Protein AF-A0AAI8STE1-F1 (afdb_monomer)

Organism: NCBI:txid439334

InterPro domains:
  IPR038765 Papain-like cysteine peptidase superfamily [SSF54001] (204-290)

Foldseek 3Di:
DDDDDDDDDDDDPDPPDDDPPPDPPPVNVVVVVVVVVVVVVVVVVVVVVVVVVVVVVVVQLVVLLCLQQFDPDDDALFDFPWDWALAFDDLPDDPPPDPTDGDGPDDDDDDDDDDDDDDDDDDDDDDDDDDDDDDPDPPQPLLPPDDDPPDDLLSRLSSVSSNPADRADDADAAADDPLLLQLLVQLSVLRNFFQACQFAALVGTDPSYDHQQRSLQVSNCVSPVNLFGADSALSRNSRAAHWHDLNRDYRNKKKFHDGDSNRHGRHIFGDSHSFKTFDSHDHGDTTTITTRGDDGIIIGRGDRPPPPPDPDD

pLDDT: mean 73.49, std 24.37, range [26.56, 98.69]

Mean predicted aligned error: 15.72 Å

Radius of gyration: 31.79 Å; Cα contacts (8 Å, |Δi|>4): 490; chains: 1; bounding box: 72×65×100 Å

Structure (mmCIF, N/CA/C/O backbone):
data_AF-A0AAI8STE1-F1
#
_entry.id   AF-A0AAI8STE1-F1
#
loop_
_atom_site.group_PDB
_atom_site.id
_atom_site.type_symbol
_atom_site.label_atom_id
_atom_site.label_alt_id
_atom_site.label_comp_id
_atom_site.label_asym_id
_atom_site.label_entity_id
_atom_site.label_seq_id
_atom_site.pdbx_PDB_ins_code
_atom_site.Cartn_x
_atom_site.Cartn_y
_atom_site.Cartn_z
_atom_site.occupancy
_atom_site.B_iso_or_equiv
_atom_site.auth_seq_id
_atom_site.auth_comp_id
_atom_site.auth_asym_id
_atom_site.auth_atom_id
_atom_site.pdbx_PDB_model_num
ATOM 1 N N . MET A 1 1 ? 17.000 48.109 -76.426 1.00 37.59 1 MET A N 1
ATOM 2 C CA . MET A 1 1 ? 18.417 48.413 -76.726 1.00 37.59 1 MET A CA 1
ATOM 3 C C . MET A 1 1 ? 19.234 47.297 -76.089 1.00 37.59 1 MET A C 1
ATOM 5 O O . MET A 1 1 ? 19.117 47.122 -74.889 1.00 37.59 1 MET A O 1
ATOM 9 N N . LEU A 1 2 ? 19.691 46.303 -76.863 1.00 36.34 2 LEU A N 1
ATOM 10 C CA . LEU A 1 2 ? 21.032 46.263 -77.490 1.00 36.34 2 LEU A CA 1
ATOM 11 C C . LEU A 1 2 ? 22.133 46.449 -76.421 1.00 36.34 2 LEU A C 1
ATOM 13 O O . LEU A 1 2 ? 22.161 47.491 -75.788 1.00 36.34 2 LEU A O 1
ATOM 17 N N . GLY A 1 3 ? 23.045 45.513 -76.162 1.00 33.91 3 GLY A N 1
ATOM 18 C CA . GLY A 1 3 ? 23.386 44.319 -76.919 1.00 33.91 3 GLY A CA 1
ATOM 19 C C . GLY A 1 3 ? 24.366 43.404 -76.180 1.00 33.91 3 GLY A C 1
ATOM 20 O O . GLY A 1 3 ? 24.809 43.675 -75.067 1.00 33.91 3 GLY A O 1
ATOM 21 N N . ALA A 1 4 ? 24.647 42.288 -76.844 1.00 40.84 4 ALA A N 1
ATOM 22 C CA . ALA A 1 4 ? 25.615 41.277 -76.466 1.00 40.84 4 ALA A CA 1
ATOM 23 C C . ALA A 1 4 ? 27.057 41.763 -76.667 1.00 40.84 4 ALA A C 1
ATOM 25 O O . ALA A 1 4 ? 27.344 42.413 -77.669 1.00 40.84 4 ALA A O 1
ATOM 26 N N . VAL A 1 5 ? 27.970 41.327 -75.795 1.00 43.12 5 VAL A N 1
ATOM 27 C CA . VAL A 1 5 ? 29.374 41.084 -76.156 1.00 43.12 5 VAL A CA 1
ATOM 28 C C . VAL A 1 5 ? 29.829 39.809 -75.450 1.00 43.12 5 VAL A C 1
ATOM 30 O O . VAL A 1 5 ? 29.863 39.730 -74.224 1.00 43.12 5 VAL A O 1
ATOM 33 N N . ALA A 1 6 ? 30.145 38.797 -76.253 1.00 40.59 6 ALA A N 1
ATOM 34 C CA . ALA A 1 6 ? 30.831 37.583 -75.846 1.00 40.59 6 ALA A CA 1
ATOM 35 C C . ALA A 1 6 ? 32.347 37.827 -75.846 1.00 40.59 6 ALA A C 1
ATOM 37 O O . ALA A 1 6 ? 32.863 38.427 -76.787 1.00 40.59 6 ALA A O 1
ATOM 38 N N . VAL A 1 7 ? 33.067 37.299 -74.853 1.00 41.59 7 VAL A N 1
ATOM 39 C CA . VAL A 1 7 ? 34.514 37.056 -74.955 1.00 41.59 7 VAL A CA 1
ATOM 40 C C . VAL A 1 7 ? 34.815 35.659 -74.421 1.00 41.59 7 VAL A C 1
ATOM 42 O O . VAL A 1 7 ? 34.508 35.315 -73.282 1.00 41.59 7 VAL A O 1
ATOM 45 N N . GLN A 1 8 ? 35.383 34.849 -75.311 1.00 45.31 8 GLN A N 1
ATOM 46 C CA . GLN A 1 8 ? 35.844 33.484 -75.103 1.00 45.31 8 GLN A CA 1
ATOM 47 C C . GLN A 1 8 ? 37.093 33.456 -74.214 1.00 45.31 8 GLN A C 1
ATOM 49 O O . GLN A 1 8 ? 38.028 34.228 -74.409 1.00 45.31 8 GLN A O 1
ATOM 54 N N . GLY A 1 9 ? 37.144 32.495 -73.293 1.00 37.31 9 GLY A N 1
ATOM 55 C CA . GLY A 1 9 ? 38.327 32.188 -72.493 1.00 37.31 9 GLY A CA 1
ATOM 56 C C . GLY A 1 9 ? 38.379 30.701 -72.171 1.00 37.31 9 GLY A C 1
ATOM 57 O O . GLY A 1 9 ? 38.081 30.288 -71.055 1.00 37.31 9 GLY A O 1
ATOM 58 N N . ALA A 1 10 ? 38.723 29.881 -73.164 1.00 42.28 10 ALA A N 1
ATOM 59 C CA . ALA A 1 10 ? 38.953 28.455 -72.982 1.00 42.28 10 ALA A CA 1
ATOM 60 C C . ALA A 1 10 ? 40.237 28.226 -72.164 1.00 42.28 10 ALA A C 1
ATOM 62 O O . ALA A 1 10 ? 41.343 28.295 -72.698 1.00 42.28 10 ALA A O 1
ATOM 63 N N . ARG A 1 11 ? 40.107 27.908 -70.870 1.00 41.03 11 ARG A N 1
ATOM 64 C CA . ARG A 1 11 ? 41.175 27.228 -70.124 1.00 41.03 11 ARG A CA 1
ATOM 65 C C . ARG A 1 11 ? 40.940 25.725 -70.194 1.00 41.03 11 ARG A C 1
ATOM 67 O O . ARG A 1 11 ? 40.034 25.193 -69.561 1.00 41.03 11 ARG A O 1
ATOM 74 N N . LYS A 1 12 ? 41.784 25.056 -70.983 1.00 38.88 12 LYS A N 1
ATOM 75 C CA . LYS A 1 12 ? 41.986 23.606 -70.952 1.00 38.88 12 LYS A CA 1
ATOM 76 C C . LYS A 1 12 ? 42.430 23.214 -69.540 1.00 38.88 12 LYS A C 1
ATOM 78 O O . LYS A 1 12 ? 43.575 23.459 -69.172 1.00 38.88 12 LYS A O 1
ATOM 83 N N . VAL A 1 13 ? 41.540 22.608 -68.760 1.00 40.94 13 VAL A N 1
ATOM 84 C CA . VAL A 1 13 ? 41.956 21.802 -67.610 1.00 40.94 13 VAL A CA 1
ATOM 85 C C . VAL A 1 13 ? 42.391 20.467 -68.192 1.00 40.94 13 VAL A C 1
ATOM 87 O O . VAL A 1 13 ? 41.579 19.710 -68.720 1.00 40.94 13 VAL A O 1
ATOM 90 N N . ALA A 1 14 ? 43.701 20.236 -68.196 1.00 37.03 14 ALA A N 1
ATOM 91 C CA . ALA A 1 14 ? 44.270 18.954 -68.558 1.00 37.03 14 ALA A CA 1
ATOM 92 C C . ALA A 1 14 ? 43.734 17.898 -67.583 1.00 37.03 14 ALA A C 1
ATOM 94 O O . ALA A 1 14 ? 44.043 17.915 -66.394 1.00 37.03 14 ALA A O 1
ATOM 95 N N . ALA A 1 15 ? 42.908 16.994 -68.102 1.00 43.72 15 ALA A N 1
ATOM 96 C CA . ALA A 1 15 ? 42.584 15.744 -67.446 1.00 43.72 15 ALA A CA 1
ATOM 97 C C . ALA A 1 15 ? 43.842 14.866 -67.469 1.00 43.72 15 ALA A C 1
ATOM 99 O O . ALA A 1 15 ? 44.101 14.160 -68.440 1.00 43.72 15 ALA A O 1
ATOM 100 N N . SER A 1 16 ? 44.642 14.914 -66.405 1.00 42.28 16 SER A N 1
ATOM 101 C CA . SER A 1 16 ? 45.605 13.856 -66.107 1.00 42.28 16 SER A CA 1
ATOM 102 C C . SER A 1 16 ? 44.854 12.706 -65.436 1.00 42.28 16 SER A C 1
ATOM 104 O O . SER A 1 16 ? 44.884 12.537 -64.218 1.00 42.28 16 SER A O 1
ATOM 106 N N . GLY A 1 17 ? 44.110 11.956 -66.248 1.00 43.34 17 GLY A N 1
ATOM 107 C CA . GLY A 1 17 ? 43.655 10.623 -65.893 1.00 43.34 17 GLY A CA 1
ATOM 108 C C . GLY A 1 17 ? 44.819 9.653 -66.048 1.00 43.34 17 GLY A C 1
ATOM 109 O O . GLY A 1 17 ? 45.206 9.334 -67.168 1.00 43.34 17 GLY A O 1
ATOM 110 N N . SER A 1 18 ? 45.338 9.169 -64.925 1.00 41.50 18 SER A N 1
ATOM 111 C CA . SER A 1 18 ? 46.135 7.945 -64.871 1.00 41.50 18 SER A CA 1
ATOM 112 C C . SER A 1 18 ? 45.447 7.017 -63.887 1.00 41.50 18 SER A C 1
ATOM 114 O O . SER A 1 18 ? 45.439 7.243 -62.679 1.00 41.50 18 SER A O 1
ATOM 116 N N . ALA A 1 19 ? 44.787 6.019 -64.458 1.00 44.56 19 ALA A N 1
ATOM 117 C CA . ALA A 1 19 ? 44.029 4.994 -63.778 1.00 44.56 19 ALA A CA 1
ATOM 118 C C . ALA A 1 19 ? 44.889 4.212 -62.775 1.00 44.56 19 ALA A C 1
ATOM 120 O O . ALA A 1 19 ? 45.926 3.658 -63.126 1.00 44.56 19 ALA A O 1
ATOM 121 N N . ALA A 1 20 ? 44.377 4.081 -61.555 1.00 45.91 20 ALA A N 1
ATOM 122 C CA . ALA A 1 20 ? 44.694 2.980 -60.656 1.00 45.91 20 ALA A CA 1
ATOM 123 C C . ALA A 1 20 ? 43.380 2.302 -60.240 1.00 45.91 20 ALA A C 1
ATOM 125 O O . ALA A 1 20 ? 43.027 2.243 -59.069 1.00 45.91 20 ALA A O 1
ATOM 126 N N . VAL A 1 21 ? 42.616 1.826 -61.227 1.00 50.03 21 VAL A N 1
ATOM 127 C CA . VAL A 1 21 ? 41.520 0.868 -61.007 1.00 50.03 21 VAL A CA 1
ATOM 128 C C . VAL A 1 21 ? 41.926 -0.432 -61.697 1.00 50.03 21 VAL A C 1
ATOM 130 O O . VAL A 1 21 ? 41.374 -0.839 -62.714 1.00 50.03 21 VAL A O 1
ATOM 133 N N . GLY A 1 22 ? 43.011 -1.021 -61.199 1.00 46.62 22 GLY A N 1
ATOM 134 C CA . GLY A 1 22 ? 43.518 -2.310 -61.647 1.00 46.62 22 GLY A CA 1
ATOM 135 C C . GLY A 1 22 ? 42.909 -3.434 -60.816 1.00 46.62 22 GLY A C 1
ATOM 136 O O . GLY A 1 22 ? 43.239 -3.577 -59.646 1.00 46.62 22 GLY A O 1
ATOM 137 N N . ALA A 1 23 ? 42.051 -4.230 -61.454 1.00 56.72 23 ALA A N 1
ATOM 138 C CA . ALA A 1 23 ? 41.756 -5.625 -61.117 1.00 56.72 23 ALA A CA 1
ATOM 139 C C . ALA A 1 23 ? 41.207 -5.943 -59.707 1.00 56.72 23 ALA A C 1
ATOM 141 O O . ALA A 1 23 ? 41.740 -6.794 -59.002 1.00 56.72 23 ALA A O 1
ATOM 142 N N . MET A 1 24 ? 40.051 -5.387 -59.336 1.00 56.88 24 MET A N 1
ATOM 143 C CA . MET A 1 24 ? 39.124 -6.140 -58.480 1.00 56.88 24 MET A CA 1
ATOM 144 C C . MET A 1 24 ? 38.128 -6.847 -59.394 1.00 56.88 24 MET A C 1
ATOM 146 O O . MET A 1 24 ? 37.233 -6.216 -59.951 1.00 56.88 24 MET A O 1
ATOM 150 N N . GLY A 1 25 ? 38.307 -8.154 -59.608 1.00 67.00 25 GLY A N 1
ATOM 151 C CA . GLY A 1 25 ? 37.305 -8.950 -60.314 1.00 67.00 25 GLY A CA 1
ATOM 152 C C . GLY A 1 25 ? 35.948 -8.812 -59.620 1.00 67.00 25 GLY A C 1
ATOM 153 O O . GLY A 1 25 ? 35.894 -8.699 -58.398 1.00 67.00 25 GLY A O 1
ATOM 154 N N . TRP A 1 26 ? 34.853 -8.855 -60.381 1.00 74.94 26 TRP A N 1
ATOM 155 C CA . TRP A 1 26 ? 33.472 -8.877 -59.872 1.00 74.94 26 TRP A CA 1
ATOM 156 C C . TRP A 1 26 ? 33.249 -9.684 -58.566 1.00 74.94 26 TRP A C 1
ATOM 158 O O . TRP A 1 26 ? 32.565 -9.168 -57.680 1.00 74.94 26 TRP A O 1
ATOM 168 N N . PRO A 1 27 ? 33.860 -10.876 -58.354 1.00 80.06 27 PRO A N 1
ATOM 169 C CA . PRO A 1 27 ? 33.764 -11.586 -57.070 1.00 80.06 27 PRO A CA 1
ATOM 170 C C . PRO A 1 27 ? 34.292 -10.806 -55.852 1.00 80.06 27 PRO A C 1
ATOM 172 O O . PRO A 1 27 ? 33.734 -10.936 -54.767 1.00 80.06 27 PRO A O 1
ATOM 175 N N . VAL A 1 28 ? 35.324 -9.972 -56.006 1.00 80.25 28 VAL A N 1
ATOM 176 C CA . VAL A 1 28 ? 35.885 -9.149 -54.919 1.00 80.25 28 VAL A CA 1
ATOM 177 C C . VAL A 1 28 ? 34.928 -8.017 -54.543 1.00 80.25 28 VAL A C 1
ATOM 179 O O . VAL A 1 28 ? 34.733 -7.747 -53.362 1.00 80.25 28 VAL A O 1
ATOM 182 N N . ILE A 1 29 ? 34.268 -7.398 -55.526 1.00 80.00 29 ILE A N 1
ATOM 183 C CA . ILE A 1 29 ? 33.265 -6.350 -55.282 1.00 80.00 29 ILE A CA 1
ATOM 184 C C . ILE A 1 29 ? 32.058 -6.938 -54.541 1.00 80.00 29 ILE A C 1
ATOM 186 O O . ILE A 1 29 ? 31.617 -6.370 -53.545 1.00 80.00 29 ILE A O 1
ATOM 190 N N . LEU A 1 30 ? 31.566 -8.106 -54.970 1.00 83.50 30 LEU A N 1
ATOM 191 C CA . LEU A 1 30 ? 30.477 -8.804 -54.280 1.00 83.50 30 LEU A CA 1
ATOM 192 C C . LEU A 1 30 ? 30.862 -9.209 -52.851 1.00 83.50 30 LEU A C 1
ATOM 194 O O . LEU A 1 30 ? 30.047 -9.063 -51.943 1.00 83.50 30 LEU A O 1
ATOM 198 N N . ALA A 1 31 ? 32.103 -9.655 -52.630 1.00 82.75 31 ALA A N 1
ATOM 199 C CA . ALA A 1 31 ? 32.604 -9.966 -51.294 1.00 82.75 31 ALA A CA 1
ATOM 200 C C . ALA A 1 31 ? 32.654 -8.720 -50.393 1.00 82.75 31 ALA A C 1
ATOM 202 O O . ALA A 1 31 ? 32.210 -8.780 -49.249 1.00 82.75 31 ALA A O 1
ATOM 203 N N . ILE A 1 32 ? 33.120 -7.576 -50.905 1.00 85.62 32 ILE A N 1
ATOM 204 C CA . ILE A 1 32 ? 33.138 -6.311 -50.154 1.00 85.62 32 ILE A CA 1
ATOM 205 C C . ILE A 1 32 ? 31.712 -5.858 -49.821 1.00 85.62 32 ILE A C 1
ATOM 207 O O . ILE A 1 32 ? 31.442 -5.506 -48.676 1.00 85.62 32 ILE A O 1
ATOM 211 N N . VAL A 1 33 ? 30.781 -5.912 -50.779 1.00 88.50 33 VAL A N 1
ATOM 212 C CA . VAL A 1 33 ? 29.370 -5.559 -50.541 1.00 88.50 33 VAL A CA 1
ATOM 213 C C . VAL A 1 33 ? 28.744 -6.482 -49.495 1.00 88.50 33 VAL A C 1
ATOM 215 O O . VAL A 1 33 ? 28.060 -5.995 -48.598 1.00 88.50 33 VAL A O 1
ATOM 218 N N . ALA A 1 34 ? 29.018 -7.788 -49.546 1.00 90.12 34 ALA A N 1
ATOM 219 C CA . ALA A 1 34 ? 28.543 -8.740 -48.545 1.00 90.12 34 ALA A CA 1
ATOM 220 C C . ALA A 1 34 ? 29.133 -8.463 -47.151 1.00 90.12 34 ALA A C 1
ATOM 222 O O . ALA A 1 34 ? 28.404 -8.511 -46.163 1.00 90.12 34 ALA A O 1
ATOM 223 N N . ILE A 1 35 ? 30.421 -8.115 -47.058 1.00 91.56 35 ILE A N 1
ATOM 224 C CA . ILE A 1 35 ? 31.070 -7.743 -45.792 1.00 91.56 35 ILE A CA 1
ATOM 225 C C . ILE A 1 35 ? 30.463 -6.454 -45.229 1.00 91.56 35 ILE A C 1
ATOM 227 O O . ILE A 1 35 ? 30.140 -6.401 -44.046 1.00 91.56 35 ILE A O 1
ATOM 231 N N . VAL A 1 36 ? 30.258 -5.430 -46.061 1.00 92.56 36 VAL A N 1
ATOM 232 C CA . VAL A 1 36 ? 29.627 -4.169 -45.640 1.00 92.56 36 VAL A CA 1
ATOM 233 C C . VAL A 1 36 ? 28.179 -4.404 -45.208 1.00 92.56 36 VAL A C 1
ATOM 235 O O . VAL A 1 36 ? 27.766 -3.881 -44.176 1.00 92.56 36 VAL A O 1
ATOM 238 N N . ALA A 1 37 ? 27.423 -5.232 -45.934 1.00 92.94 37 ALA A N 1
ATOM 239 C CA . ALA A 1 37 ? 26.062 -5.608 -45.562 1.00 92.94 37 ALA A CA 1
ATOM 240 C C . ALA A 1 37 ? 26.023 -6.382 -44.234 1.00 92.94 37 ALA A C 1
ATOM 242 O O . ALA A 1 37 ? 25.183 -6.093 -43.386 1.00 92.94 37 ALA A O 1
ATOM 243 N N . MET A 1 38 ? 26.960 -7.310 -44.009 1.00 92.62 38 MET A N 1
ATOM 244 C CA . MET A 1 38 ? 27.087 -8.038 -42.742 1.00 92.62 38 MET A CA 1
ATOM 245 C C . MET A 1 38 ? 27.480 -7.113 -41.588 1.00 92.62 38 MET A C 1
ATOM 247 O O . MET A 1 38 ? 26.892 -7.203 -40.515 1.00 92.62 38 MET A O 1
ATOM 251 N N . LEU A 1 39 ? 28.414 -6.181 -41.793 1.00 94.25 39 LEU A N 1
ATOM 252 C CA . LEU A 1 39 ? 28.780 -5.182 -40.782 1.00 94.25 39 LEU A CA 1
ATOM 253 C C . LEU A 1 39 ? 27.606 -4.252 -40.455 1.00 94.25 39 LEU A C 1
ATOM 255 O O . LEU A 1 39 ? 27.351 -3.983 -39.283 1.00 94.25 39 LEU A O 1
ATOM 259 N N . ALA A 1 40 ? 26.858 -3.805 -41.467 1.00 92.75 40 ALA A N 1
ATOM 260 C CA . ALA A 1 40 ? 25.657 -2.998 -41.275 1.00 92.75 40 ALA A CA 1
ATOM 261 C C . ALA A 1 40 ? 24.568 -3.771 -40.514 1.00 92.75 40 ALA A C 1
ATOM 263 O O . ALA A 1 40 ? 23.957 -3.219 -39.602 1.00 92.75 40 ALA A O 1
ATOM 264 N N . LEU A 1 41 ? 24.367 -5.056 -40.829 1.00 93.38 41 LEU A N 1
ATOM 265 C CA . LEU A 1 41 ? 23.444 -5.932 -40.105 1.00 93.38 41 LEU A CA 1
ATOM 266 C C . LEU A 1 41 ? 23.870 -6.094 -38.640 1.00 93.38 41 LEU A C 1
ATOM 268 O O . LEU A 1 41 ? 23.039 -5.965 -37.746 1.00 93.38 41 LEU A O 1
ATOM 272 N N . VAL A 1 42 ? 25.159 -6.328 -38.379 1.00 93.94 42 VAL A N 1
ATOM 273 C CA . VAL A 1 42 ? 25.690 -6.440 -37.014 1.00 93.94 42 VAL A CA 1
ATOM 274 C C . VAL A 1 42 ? 25.477 -5.137 -36.243 1.00 93.94 42 VAL A C 1
ATOM 276 O O . VAL A 1 42 ? 24.984 -5.188 -35.121 1.00 93.94 42 VAL A O 1
ATOM 279 N N . LEU A 1 43 ? 25.772 -3.975 -36.835 1.00 92.50 43 LEU A N 1
ATOM 280 C CA . LEU A 1 43 ? 25.532 -2.670 -36.204 1.00 92.50 43 LEU A CA 1
ATOM 281 C C . LEU A 1 43 ? 24.044 -2.404 -35.935 1.00 92.50 43 LEU A C 1
ATOM 283 O O . LEU A 1 43 ? 23.692 -1.863 -34.889 1.00 92.50 43 LEU A O 1
ATOM 287 N N . LEU A 1 44 ? 23.161 -2.803 -36.852 1.00 92.19 44 LEU A N 1
ATOM 288 C CA . LEU A 1 44 ? 21.718 -2.695 -36.656 1.00 92.19 44 LEU A CA 1
ATOM 289 C C . LEU A 1 44 ? 21.261 -3.571 -35.481 1.00 92.19 44 LEU A C 1
ATOM 291 O O . LEU A 1 44 ? 20.550 -3.096 -34.598 1.00 92.19 44 LEU A O 1
ATOM 295 N N . VAL A 1 45 ? 21.698 -4.833 -35.436 1.00 90.44 45 VAL A N 1
ATOM 296 C CA . VAL A 1 45 ? 21.355 -5.768 -34.355 1.00 90.44 45 VAL A CA 1
ATOM 297 C C . VAL A 1 45 ? 21.895 -5.273 -33.012 1.00 90.44 45 VAL A C 1
ATOM 299 O O . VAL A 1 45 ? 21.160 -5.291 -32.025 1.00 90.44 45 VAL A O 1
ATOM 302 N N . THR A 1 46 ? 23.134 -4.773 -32.947 1.00 89.75 46 THR A N 1
ATOM 303 C CA . THR A 1 46 ? 23.679 -4.222 -31.696 1.00 89.75 46 THR A CA 1
ATOM 304 C C . THR A 1 46 ? 22.932 -2.970 -31.244 1.00 89.75 46 THR A C 1
ATOM 306 O O . THR A 1 46 ? 22.644 -2.851 -30.052 1.00 89.75 46 THR A O 1
ATOM 309 N N . ALA A 1 47 ? 22.545 -2.079 -32.163 1.00 86.50 47 ALA A N 1
ATOM 310 C CA . ALA A 1 47 ? 21.725 -0.912 -31.845 1.00 86.50 47 ALA A CA 1
ATOM 311 C C . ALA A 1 47 ? 20.340 -1.312 -31.306 1.00 86.50 47 ALA A C 1
ATOM 313 O O . ALA A 1 47 ? 19.909 -0.781 -30.283 1.00 86.50 47 ALA A O 1
ATOM 314 N N . ILE A 1 48 ? 19.669 -2.290 -31.927 1.00 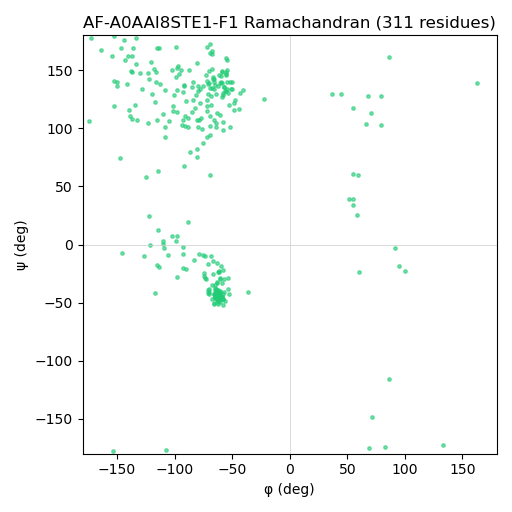83.19 48 ILE A N 1
ATOM 315 C CA . ILE A 1 48 ? 18.372 -2.813 -31.460 1.00 83.19 48 ILE A CA 1
ATOM 316 C C . ILE A 1 48 ? 18.500 -3.413 -30.053 1.00 83.19 48 ILE A C 1
ATOM 318 O O . ILE A 1 48 ? 17.686 -3.115 -29.176 1.00 83.19 48 ILE A O 1
ATOM 322 N N . VAL A 1 49 ? 19.535 -4.221 -29.802 1.00 81.56 49 VAL A N 1
ATOM 323 C CA . VAL A 1 49 ? 19.782 -4.820 -28.479 1.00 81.56 49 VAL A CA 1
ATOM 324 C C . VAL A 1 49 ? 20.089 -3.744 -27.432 1.00 81.56 49 VAL A C 1
ATOM 326 O O . VAL A 1 49 ? 19.588 -3.827 -26.312 1.00 81.56 49 VAL A O 1
ATOM 329 N N . ALA A 1 50 ? 20.872 -2.718 -27.775 1.00 75.75 50 ALA A N 1
ATOM 330 C CA . ALA A 1 50 ? 21.175 -1.609 -26.872 1.00 75.75 50 ALA A CA 1
ATOM 331 C C . ALA A 1 50 ? 19.919 -0.797 -26.515 1.00 75.75 50 ALA A C 1
ATOM 333 O O . ALA A 1 50 ? 19.690 -0.515 -25.338 1.00 75.75 50 ALA A O 1
ATOM 334 N N . LEU A 1 51 ? 19.076 -0.482 -27.505 1.00 71.12 51 LEU A N 1
ATOM 335 C CA . LEU A 1 51 ? 17.799 0.205 -27.294 1.00 71.12 51 LEU A CA 1
ATOM 336 C C . LEU A 1 51 ? 16.844 -0.623 -26.426 1.00 71.12 51 LEU A C 1
ATOM 338 O O . LEU A 1 51 ? 16.220 -0.077 -25.518 1.00 71.12 51 LEU A O 1
ATOM 342 N N . SER A 1 52 ? 16.784 -1.938 -26.654 1.00 70.06 52 SER A N 1
ATOM 343 C CA . SER A 1 52 ? 15.952 -2.853 -25.859 1.00 70.06 52 SER A CA 1
ATOM 344 C C . SER A 1 52 ? 16.401 -2.873 -24.397 1.00 70.06 52 SER A C 1
ATOM 346 O O . SER A 1 52 ? 15.599 -2.641 -23.499 1.00 70.06 52 SER A O 1
ATOM 348 N N . ARG A 1 53 ? 17.711 -3.011 -24.148 1.00 70.94 53 ARG A N 1
ATOM 349 C CA . ARG A 1 53 ? 18.271 -2.982 -22.787 1.00 70.94 53 ARG A CA 1
ATOM 350 C C . ARG A 1 53 ? 18.021 -1.654 -22.073 1.00 70.94 53 ARG A C 1
ATOM 352 O O . ARG A 1 53 ? 17.701 -1.655 -20.888 1.00 70.94 53 ARG A O 1
ATOM 359 N N . MET A 1 54 ? 18.152 -0.526 -22.776 1.00 66.12 54 MET A N 1
ATOM 360 C CA . MET A 1 54 ? 17.826 0.787 -22.206 1.00 66.12 54 MET A CA 1
ATOM 361 C C . MET A 1 54 ? 16.340 0.901 -21.856 1.00 66.12 54 MET A C 1
ATOM 363 O O . MET A 1 54 ? 16.004 1.485 -20.827 1.00 66.12 54 MET A O 1
ATOM 367 N N . SER A 1 55 ? 15.457 0.345 -22.689 1.00 68.25 55 SER A N 1
ATOM 368 C CA . SER A 1 55 ? 14.021 0.298 -22.410 1.00 68.25 55 SER A CA 1
ATOM 369 C C . SER A 1 55 ? 13.730 -0.519 -21.152 1.00 68.25 55 SER A C 1
ATOM 371 O O . SER A 1 55 ? 13.074 -0.017 -20.242 1.00 68.25 55 SER A O 1
ATOM 373 N N . ASP A 1 56 ? 14.290 -1.725 -21.046 1.00 69.69 56 ASP A N 1
ATOM 374 C CA . ASP A 1 56 ? 14.072 -2.617 -19.901 1.00 69.69 56 ASP A CA 1
ATOM 375 C C . ASP A 1 56 ? 14.558 -1.994 -18.585 1.00 69.69 56 ASP A C 1
ATOM 377 O O . ASP A 1 56 ? 13.876 -2.056 -17.560 1.00 69.69 56 ASP A O 1
ATOM 381 N N . GLN A 1 57 ? 15.720 -1.334 -18.609 1.00 74.81 57 GLN A N 1
ATOM 382 C CA . GLN A 1 57 ? 16.253 -0.634 -17.440 1.00 74.81 57 GLN A CA 1
ATOM 383 C C . GLN A 1 57 ? 15.363 0.531 -17.002 1.00 74.81 57 GLN A C 1
ATOM 385 O O . GLN A 1 57 ? 15.140 0.706 -15.802 1.00 74.81 57 GLN A O 1
ATOM 390 N N . ARG A 1 58 ? 14.824 1.303 -17.956 1.00 75.75 58 ARG A N 1
ATOM 391 C CA . ARG A 1 58 ? 13.876 2.389 -17.666 1.00 75.75 58 ARG A CA 1
ATOM 392 C C . ARG A 1 58 ? 12.582 1.852 -17.067 1.00 75.75 58 ARG A C 1
ATOM 394 O O . ARG A 1 58 ? 12.121 2.396 -16.069 1.00 75.75 58 ARG A O 1
ATOM 401 N N . SER A 1 59 ? 12.028 0.779 -17.627 1.00 74.88 59 SER A N 1
ATOM 402 C CA . SER A 1 59 ? 10.811 0.150 -17.109 1.00 74.88 59 SER A CA 1
ATOM 403 C C . SER A 1 59 ? 11.008 -0.416 -15.705 1.00 74.88 59 SER A C 1
ATOM 405 O O . SER A 1 59 ? 10.153 -0.208 -14.849 1.00 74.88 59 SER A O 1
ATOM 407 N N . ASN A 1 60 ? 12.143 -1.067 -15.430 1.00 79.88 60 ASN A N 1
ATOM 408 C CA . ASN A 1 60 ? 12.442 -1.569 -14.088 1.00 79.88 60 ASN A CA 1
ATOM 409 C C . ASN A 1 60 ? 12.595 -0.416 -13.086 1.00 79.88 60 ASN A C 1
ATOM 411 O O . ASN A 1 60 ? 11.971 -0.435 -12.032 1.00 79.88 60 ASN A O 1
ATOM 415 N N . PHE A 1 61 ? 13.338 0.637 -13.438 1.00 80.50 61 PHE A N 1
ATOM 416 C CA . PHE A 1 61 ? 13.456 1.824 -12.587 1.00 80.50 61 PHE A CA 1
ATOM 417 C C . PHE A 1 61 ? 12.092 2.480 -12.306 1.00 80.50 61 PHE A C 1
ATOM 419 O O . PHE A 1 61 ? 11.785 2.769 -11.149 1.00 80.50 61 PHE A O 1
ATOM 426 N N . SER A 1 62 ? 11.247 2.643 -13.334 1.00 81.50 62 SER A N 1
ATOM 427 C CA . SER A 1 62 ? 9.877 3.158 -13.178 1.00 81.50 62 SER A CA 1
ATOM 428 C C . SER A 1 62 ? 9.070 2.285 -12.221 1.00 81.50 62 SER A C 1
ATOM 430 O O . SER A 1 62 ? 8.481 2.794 -11.274 1.00 81.50 62 SER A O 1
ATOM 432 N N . TYR A 1 63 ? 9.133 0.961 -12.389 1.00 84.50 63 TYR A N 1
ATOM 433 C CA . TYR A 1 63 ? 8.446 0.005 -11.525 1.00 84.50 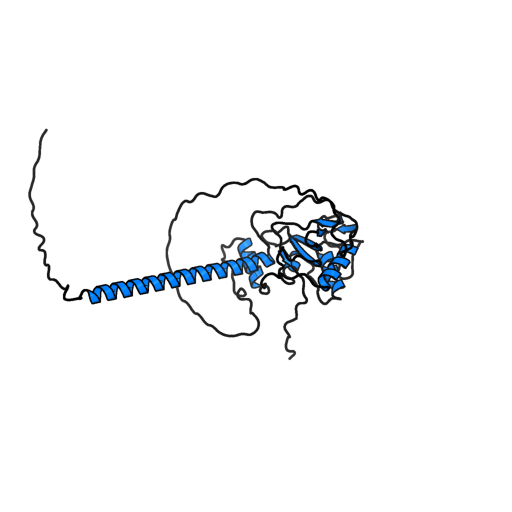63 TYR A CA 1
ATOM 434 C C . TYR A 1 63 ? 8.892 0.092 -10.057 1.00 84.50 63 TYR A C 1
ATOM 436 O O . TYR A 1 63 ? 8.050 0.069 -9.153 1.00 84.50 63 TYR A O 1
ATOM 444 N N . GLN A 1 64 ? 10.199 0.209 -9.799 1.00 86.00 64 GLN A N 1
ATOM 445 C CA . GLN A 1 64 ? 10.725 0.371 -8.439 1.00 86.00 64 GLN A CA 1
ATOM 446 C C . GLN A 1 64 ? 10.219 1.664 -7.799 1.00 86.00 64 GLN A C 1
ATOM 448 O O . GLN A 1 64 ? 9.766 1.659 -6.655 1.00 86.00 64 GLN A O 1
ATOM 453 N N . CYS A 1 65 ? 10.252 2.755 -8.559 1.00 85.06 65 CYS A N 1
ATOM 454 C CA . CYS A 1 65 ? 9.817 4.068 -8.112 1.00 85.06 65 CYS A CA 1
ATOM 455 C C . CYS A 1 65 ? 8.309 4.114 -7.828 1.00 85.06 65 CYS A C 1
ATOM 457 O O . CYS A 1 65 ? 7.884 4.477 -6.731 1.00 85.06 65 CYS A O 1
ATOM 459 N N . GLU A 1 66 ? 7.490 3.647 -8.772 1.00 83.19 66 GLU A N 1
ATOM 460 C CA . GLU A 1 66 ? 6.032 3.562 -8.639 1.00 83.19 66 GLU A CA 1
ATOM 461 C C . GLU A 1 66 ? 5.610 2.660 -7.479 1.00 83.19 66 GLU A C 1
ATOM 463 O O . GLU A 1 66 ? 4.563 2.861 -6.876 1.00 83.19 66 GLU A O 1
ATOM 468 N N . SER A 1 67 ? 6.408 1.651 -7.134 1.00 84.00 67 SER A N 1
ATOM 469 C CA . SER A 1 67 ? 6.121 0.759 -6.006 1.00 84.00 67 SER A CA 1
ATOM 470 C C . SER A 1 67 ? 6.339 1.376 -4.632 1.00 84.00 67 SER A C 1
ATOM 472 O O . SER A 1 67 ? 5.938 0.750 -3.649 1.00 84.00 67 SER A O 1
ATOM 474 N N . ARG A 1 68 ? 6.940 2.566 -4.569 1.00 80.50 68 ARG A N 1
ATOM 475 C CA . ARG A 1 68 ? 7.236 3.302 -3.332 1.00 80.50 68 ARG A CA 1
ATOM 476 C C . ARG A 1 68 ? 6.492 4.629 -3.265 1.00 80.50 68 ARG A C 1
ATOM 478 O O . ARG A 1 68 ? 5.938 4.981 -2.235 1.00 80.50 68 ARG A O 1
ATOM 485 N N . LEU A 1 69 ? 6.437 5.342 -4.386 1.00 78.06 69 LEU A N 1
ATOM 486 C CA . LEU A 1 69 ? 5.860 6.684 -4.466 1.00 78.06 69 LEU A CA 1
ATOM 487 C C . LEU A 1 69 ? 4.527 6.732 -5.224 1.00 78.06 69 LEU A C 1
ATOM 489 O O . LEU A 1 69 ? 3.913 7.793 -5.294 1.00 78.06 69 LEU A O 1
ATOM 493 N N . GLY A 1 70 ? 4.069 5.605 -5.781 1.00 71.50 70 GLY A N 1
ATOM 494 C CA . GLY A 1 70 ? 2.890 5.551 -6.647 1.00 71.50 70 GLY A CA 1
ATOM 495 C C . GLY A 1 70 ? 3.096 6.229 -8.001 1.00 71.50 70 GLY A C 1
ATOM 496 O O . GLY A 1 70 ? 4.194 6.663 -8.357 1.00 71.50 70 GLY A O 1
ATOM 497 N N . TYR A 1 71 ? 2.024 6.308 -8.791 1.00 63.19 71 TYR A N 1
ATOM 498 C CA . TYR A 1 71 ? 2.061 6.973 -10.089 1.00 63.19 71 TYR A CA 1
ATOM 499 C C . TYR A 1 71 ? 1.946 8.488 -9.879 1.00 63.19 71 TYR A C 1
ATOM 501 O O . TYR A 1 71 ? 0.885 9.012 -9.561 1.00 63.19 71 TYR A O 1
ATOM 509 N N . SER A 1 72 ? 3.032 9.231 -10.056 1.00 50.44 72 SER A N 1
ATOM 510 C CA . SER A 1 72 ? 2.991 10.695 -9.963 1.00 50.44 72 SER A CA 1
ATOM 511 C C . SER A 1 72 ? 2.735 11.303 -11.348 1.00 50.44 72 SER A C 1
ATOM 513 O O . SER A 1 72 ? 3.636 11.871 -11.952 1.00 50.44 72 SER A O 1
ATOM 515 N N . VAL A 1 73 ? 1.543 11.113 -11.922 1.00 34.97 73 VAL A N 1
ATOM 516 C CA . VAL A 1 73 ? 1.051 11.934 -13.049 1.00 34.97 73 VAL A CA 1
ATOM 517 C C . VAL A 1 73 ? -0.473 11.983 -13.050 1.00 34.97 73 VAL A C 1
ATOM 519 O O . VAL A 1 73 ? -1.098 10.944 -13.203 1.00 34.97 73 VAL A O 1
ATOM 522 N N . GLY A 1 74 ? -1.036 13.191 -12.925 1.00 37.88 74 GLY A N 1
ATOM 523 C CA . GLY A 1 74 ? -2.240 13.694 -13.620 1.00 37.88 74 GLY A CA 1
ATOM 524 C C . GLY A 1 74 ? -3.600 13.002 -13.452 1.00 37.88 74 GLY A C 1
ATOM 525 O O . GLY A 1 74 ? -4.618 13.660 -13.627 1.00 37.88 74 GLY A O 1
ATOM 526 N N . ASN A 1 75 ? -3.646 11.729 -13.084 1.00 35.62 75 ASN A N 1
ATOM 527 C CA . ASN A 1 75 ? -4.853 10.988 -12.794 1.00 35.62 75 ASN A CA 1
ATOM 528 C C . ASN A 1 75 ? -4.875 10.781 -11.286 1.00 35.62 75 ASN A C 1
ATOM 530 O O . ASN A 1 75 ? -4.287 9.841 -10.742 1.00 35.62 75 ASN A O 1
ATOM 534 N N . THR A 1 76 ? -5.538 11.710 -10.604 1.00 38.50 76 THR A N 1
ATOM 535 C CA . THR A 1 76 ? -6.099 11.472 -9.278 1.00 38.50 76 THR A CA 1
ATOM 536 C C . THR A 1 76 ? -6.769 10.101 -9.312 1.00 38.50 76 THR A C 1
ATOM 538 O O . THR A 1 76 ? -7.520 9.814 -10.248 1.00 38.50 76 THR A O 1
ATOM 541 N N . ALA A 1 77 ? -6.486 9.235 -8.333 1.00 41.72 77 ALA A N 1
ATOM 542 C CA . ALA A 1 77 ? -7.356 8.089 -8.094 1.00 41.72 77 ALA A CA 1
ATOM 543 C C . ALA A 1 77 ? -8.784 8.642 -8.055 1.00 41.72 77 ALA A C 1
ATOM 545 O O . ALA A 1 77 ? -9.042 9.609 -7.331 1.00 41.72 77 ALA A O 1
ATOM 546 N N . SER A 1 78 ? -9.659 8.146 -8.926 1.00 38.16 78 SER A N 1
ATOM 547 C CA . SER A 1 78 ? -11.025 8.644 -8.998 1.00 38.16 78 SER A CA 1
ATOM 548 C C . SER A 1 78 ? -11.671 8.308 -7.661 1.00 38.16 78 SER A C 1
ATOM 550 O O . SER A 1 78 ? -11.925 7.144 -7.366 1.00 38.16 78 SER A O 1
ATOM 552 N N . PHE A 1 79 ? -11.831 9.319 -6.807 1.00 38.97 79 PHE A N 1
ATOM 553 C CA . PHE A 1 79 ? -12.510 9.161 -5.534 1.00 38.97 79 PHE A CA 1
ATOM 554 C C . PHE A 1 79 ? -13.999 9.101 -5.851 1.00 38.97 79 PHE A C 1
ATOM 556 O O . PHE A 1 79 ? -14.636 10.108 -6.155 1.00 38.97 79 PHE A O 1
ATOM 563 N N . GLU A 1 80 ? -14.522 7.886 -5.885 1.00 41.59 80 GLU A N 1
ATOM 564 C CA . GLU A 1 80 ? -15.948 7.636 -5.980 1.00 41.59 80 GLU A CA 1
ATOM 565 C C . GLU A 1 80 ? -16.584 8.062 -4.650 1.00 41.59 80 GLU A C 1
ATOM 567 O O . GLU A 1 80 ? -16.057 7.788 -3.569 1.00 41.59 80 GLU A O 1
ATOM 572 N N . VAL A 1 81 ? -17.700 8.788 -4.699 1.00 37.53 81 VAL A N 1
ATOM 573 C CA . VAL A 1 81 ? -18.506 9.037 -3.498 1.00 37.53 81 VAL A CA 1
ATOM 574 C C . VAL A 1 81 ? -19.247 7.736 -3.203 1.00 37.53 81 VAL A C 1
ATOM 576 O O . VAL A 1 81 ? -20.340 7.504 -3.706 1.00 37.53 81 VAL A O 1
ATOM 579 N N . VAL A 1 82 ? -18.604 6.850 -2.445 1.00 47.62 82 VAL A N 1
ATOM 580 C CA . VAL A 1 82 ? -19.135 5.517 -2.142 1.00 47.62 82 VAL A CA 1
ATOM 581 C C . VAL A 1 82 ? -20.080 5.592 -0.934 1.00 47.62 82 VAL A C 1
ATOM 583 O O . VAL A 1 82 ? -19.723 6.212 0.075 1.00 47.62 82 VAL A O 1
ATOM 586 N N . PRO A 1 83 ? -21.257 4.938 -0.964 1.00 49.75 83 PRO A N 1
ATOM 587 C CA . PRO A 1 83 ? -22.036 4.705 0.246 1.00 49.75 83 PRO A CA 1
ATOM 588 C C . PRO A 1 83 ? -21.193 3.913 1.263 1.00 49.75 83 PRO A C 1
ATOM 590 O O . PRO A 1 83 ? -20.586 2.898 0.941 1.00 49.75 83 PRO A O 1
ATOM 593 N N . ARG A 1 84 ? -21.105 4.397 2.501 1.00 54.88 84 ARG A N 1
ATOM 594 C CA . ARG A 1 84 ? -20.266 3.799 3.550 1.00 54.88 84 ARG A CA 1
ATOM 595 C C . ARG A 1 84 ? -21.111 2.914 4.448 1.00 54.88 84 ARG A C 1
ATOM 597 O O . ARG A 1 84 ? -22.163 3.350 4.913 1.00 54.88 84 ARG A O 1
ATOM 604 N N . LEU A 1 85 ? -20.645 1.700 4.729 1.00 69.25 85 LEU A N 1
ATOM 605 C CA . LEU A 1 85 ? -21.308 0.810 5.679 1.00 69.25 85 LEU A CA 1
ATOM 606 C C . LEU A 1 85 ? -20.627 0.908 7.046 1.00 69.25 85 LEU A C 1
ATOM 608 O O . LEU A 1 85 ? -19.478 0.511 7.202 1.00 69.25 85 LEU A O 1
ATOM 612 N N . VAL A 1 86 ? -21.342 1.419 8.047 1.00 61.72 86 VAL A N 1
ATOM 613 C CA . VAL A 1 86 ? -20.825 1.609 9.421 1.00 61.72 86 VAL A CA 1
ATOM 614 C C . VAL A 1 86 ? -21.038 0.351 10.282 1.00 61.72 86 VAL A C 1
ATOM 616 O O . VAL A 1 86 ? -21.032 0.391 11.507 1.00 61.72 86 VAL A O 1
ATOM 619 N N . THR A 1 87 ? -21.252 -0.794 9.639 1.00 65.50 87 THR A N 1
ATOM 620 C CA . THR A 1 87 ? -21.482 -2.093 10.281 1.00 65.50 87 THR A CA 1
ATOM 621 C C . THR A 1 87 ? -20.533 -3.115 9.692 1.00 65.50 87 THR A C 1
ATOM 623 O O . THR A 1 87 ? -20.418 -3.184 8.470 1.00 65.50 87 THR A O 1
ATOM 626 N N . SER A 1 88 ? -19.884 -3.909 10.544 1.00 60.72 88 SER A N 1
ATOM 627 C CA . SER A 1 88 ? -18.982 -4.982 10.122 1.00 60.72 88 SER A CA 1
ATOM 628 C C . SER A 1 88 ? -19.694 -6.014 9.234 1.00 60.72 88 SER A C 1
ATOM 630 O O . SER A 1 88 ? -20.895 -6.257 9.377 1.00 60.72 88 SER A O 1
ATOM 632 N N . VAL A 1 89 ? -18.960 -6.622 8.296 1.00 67.56 89 VAL A N 1
ATOM 633 C CA . VAL A 1 89 ? -19.483 -7.673 7.393 1.00 67.56 89 VAL A CA 1
ATOM 634 C C . VAL A 1 89 ? -18.768 -8.996 7.640 1.00 67.56 89 VAL A C 1
ATOM 636 O O . VAL A 1 89 ? -17.590 -9.008 7.987 1.00 67.56 89 VAL A O 1
ATOM 639 N N . SER A 1 90 ? -19.452 -10.125 7.447 1.00 66.38 90 SER A N 1
ATOM 640 C CA . SER A 1 90 ? -18.795 -11.436 7.492 1.00 66.38 90 SER A CA 1
ATOM 641 C C . SER A 1 90 ? -17.894 -11.623 6.267 1.00 66.38 90 SER A C 1
ATOM 643 O O . SER A 1 90 ? -18.341 -11.440 5.138 1.00 66.38 90 SER A O 1
ATOM 645 N N . LEU A 1 91 ? -16.636 -12.013 6.490 1.00 62.75 91 LEU A N 1
ATOM 646 C CA . LEU A 1 91 ? -15.640 -12.250 5.433 1.00 62.75 91 LEU A CA 1
ATOM 647 C C . LEU A 1 91 ? -15.915 -13.519 4.604 1.00 62.75 91 LEU A C 1
ATOM 649 O O . LEU A 1 91 ? -15.362 -13.660 3.517 1.00 62.75 91 LEU A O 1
ATOM 653 N N . ASP A 1 92 ? -16.763 -14.423 5.106 1.00 53.81 92 ASP A N 1
ATOM 654 C CA . ASP A 1 92 ? -17.113 -15.694 4.453 1.00 53.81 92 ASP A CA 1
ATOM 655 C C . ASP A 1 92 ? -18.370 -15.593 3.571 1.00 53.81 92 ASP A C 1
ATOM 657 O O . ASP A 1 92 ? -18.716 -16.531 2.850 1.00 53.81 92 ASP A O 1
ATOM 661 N N . GLN A 1 93 ? -19.083 -14.465 3.622 1.00 45.88 93 GLN A N 1
ATOM 662 C CA . GLN A 1 93 ? -20.261 -14.225 2.795 1.00 45.88 93 GLN A CA 1
ATOM 663 C C . GLN A 1 93 ? -19.850 -13.523 1.498 1.00 45.88 93 GLN A C 1
ATOM 665 O O . GLN A 1 93 ? -19.043 -12.594 1.507 1.00 45.88 93 GLN A O 1
ATOM 670 N N . ALA A 1 94 ? -20.428 -13.952 0.368 1.00 41.59 94 ALA A N 1
ATOM 671 C CA . ALA A 1 94 ? -20.353 -13.180 -0.871 1.00 41.59 94 ALA A CA 1
ATOM 672 C C . ALA A 1 94 ? -20.764 -11.725 -0.570 1.00 41.59 94 ALA A C 1
ATOM 674 O O . ALA A 1 94 ? -21.695 -11.538 0.225 1.00 41.59 94 ALA A O 1
ATOM 675 N N . PRO A 1 95 ? -20.084 -10.712 -1.149 1.00 44.78 95 PRO A N 1
ATOM 676 C CA . PRO A 1 95 ? -20.396 -9.319 -0.860 1.00 44.78 95 PRO A CA 1
ATOM 677 C C . PRO A 1 95 ? -21.905 -9.117 -1.030 1.00 44.78 95 PRO A C 1
ATOM 679 O O . PRO A 1 95 ? -22.464 -9.632 -2.007 1.00 44.78 95 PRO A O 1
ATOM 682 N N . PRO A 1 96 ? -22.586 -8.444 -0.083 1.00 42.28 96 PRO A N 1
ATOM 683 C CA . PRO A 1 96 ? -24.015 -8.212 -0.212 1.00 42.28 96 PRO A CA 1
ATOM 684 C C . PRO A 1 96 ? -24.279 -7.596 -1.587 1.00 42.28 96 PRO A C 1
ATOM 686 O O . PRO A 1 96 ? -23.494 -6.768 -2.057 1.00 42.28 96 PRO A O 1
ATOM 689 N N . THR A 1 97 ? -25.358 -8.019 -2.251 1.00 37.28 97 THR A N 1
ATOM 690 C CA . THR A 1 97 ? -25.836 -7.433 -3.512 1.00 37.28 97 THR A CA 1
ATOM 691 C C . THR A 1 97 ? -26.387 -6.032 -3.249 1.00 37.28 97 THR A C 1
ATOM 693 O O . THR A 1 97 ? -27.567 -5.757 -3.440 1.00 37.28 97 THR A O 1
ATOM 696 N N . THR A 1 98 ? -25.546 -5.148 -2.733 1.00 42.56 98 THR A N 1
ATOM 697 C CA . THR A 1 98 ? -25.786 -3.720 -2.687 1.00 42.56 98 THR A CA 1
ATOM 698 C C . THR A 1 98 ? -25.328 -3.204 -4.041 1.00 42.56 98 THR A C 1
ATOM 700 O O . THR A 1 98 ? -24.159 -3.327 -4.402 1.00 42.56 98 THR A O 1
ATOM 703 N N . THR A 1 99 ? -26.256 -2.699 -4.845 1.00 34.72 99 THR A N 1
ATOM 704 C CA . THR A 1 99 ? -25.925 -1.948 -6.057 1.00 34.72 99 THR A CA 1
ATOM 705 C C . THR A 1 99 ? -25.195 -0.678 -5.637 1.00 34.72 99 THR A C 1
ATOM 707 O O . THR A 1 99 ? -25.814 0.261 -5.142 1.00 34.72 99 THR A O 1
ATOM 710 N N . TRP A 1 100 ? -23.873 -0.682 -5.772 1.00 39.53 100 TRP A N 1
ATOM 711 C CA . TRP A 1 100 ? -23.029 0.492 -5.587 1.00 39.53 100 TRP A CA 1
ATOM 712 C C . TRP A 1 100 ? -23.135 1.355 -6.851 1.00 39.53 100 TRP A C 1
ATOM 714 O O . TRP A 1 100 ? -22.919 0.861 -7.957 1.00 39.53 100 TRP A O 1
ATOM 724 N N . GLU A 1 101 ? -23.554 2.612 -6.709 1.00 31.64 101 GLU A N 1
ATOM 725 C CA . GLU A 1 101 ? -23.729 3.524 -7.840 1.00 31.64 101 GLU A CA 1
ATOM 726 C C . GLU A 1 101 ? -22.416 4.257 -8.131 1.00 31.64 101 GLU A C 1
ATOM 728 O O . GLU A 1 101 ? -22.049 5.216 -7.452 1.00 31.64 101 GLU A O 1
ATOM 733 N N . THR A 1 102 ? -21.701 3.791 -9.154 1.00 35.22 102 THR A N 1
ATOM 734 C CA . THR A 1 102 ? -20.434 4.384 -9.584 1.00 35.22 102 THR A CA 1
ATOM 735 C C . THR A 1 102 ? -20.659 5.628 -10.426 1.00 35.22 102 THR A C 1
ATOM 737 O O . THR A 1 102 ? -20.943 5.554 -11.621 1.00 35.22 102 THR A O 1
ATOM 740 N N . THR A 1 103 ? -20.497 6.800 -9.809 1.00 34.09 103 THR A N 1
ATOM 741 C CA . THR A 1 103 ? -20.423 8.073 -10.536 1.00 34.09 103 THR A CA 1
ATOM 742 C C . THR A 1 103 ? -18.974 8.352 -10.934 1.00 34.09 103 THR A C 1
ATOM 744 O O . THR A 1 103 ? -18.135 8.682 -10.096 1.00 34.09 103 THR A O 1
ATOM 747 N N . LEU A 1 104 ? -18.674 8.243 -12.231 1.00 31.66 104 LEU A N 1
ATOM 748 C CA . LEU A 1 104 ? -17.382 8.635 -12.798 1.00 31.66 104 LEU A CA 1
ATOM 749 C C . LEU A 1 104 ? -17.223 10.162 -12.759 1.00 31.66 104 LEU A C 1
ATOM 751 O O . LEU A 1 104 ? -17.856 10.882 -13.528 1.00 31.66 104 LEU A O 1
ATOM 755 N N . LEU A 1 105 ? -16.324 10.663 -11.914 1.00 30.27 105 LEU A N 1
ATOM 756 C CA . LEU A 1 105 ? -15.840 12.043 -11.987 1.00 30.27 105 LEU A CA 1
ATOM 757 C C . LEU A 1 105 ? -14.656 12.110 -12.968 1.00 30.27 105 LEU A C 1
ATOM 759 O O . LEU A 1 105 ? -13.495 12.105 -12.565 1.00 30.27 105 LEU A O 1
ATOM 763 N N . GLN A 1 106 ? -14.937 12.137 -14.272 1.00 32.41 106 GLN A N 1
ATOM 764 C CA . GLN A 1 106 ? -13.956 12.559 -15.281 1.00 32.41 106 GLN A CA 1
ATOM 765 C C . GLN A 1 106 ? -14.008 14.081 -15.466 1.00 32.41 106 GLN A C 1
ATOM 767 O O . GLN A 1 106 ? -15.096 14.658 -15.481 1.00 32.41 106 GLN A O 1
ATOM 772 N N . PRO A 1 107 ? -12.882 14.714 -15.829 1.00 36.22 107 PRO A N 1
ATOM 773 C CA . PRO A 1 107 ? -12.889 15.703 -16.885 1.00 36.22 107 PRO A CA 1
ATOM 774 C C . PRO A 1 107 ? -12.421 15.071 -18.197 1.00 36.22 107 PRO A C 1
ATOM 776 O O . PRO A 1 107 ? -11.562 14.190 -18.243 1.00 36.22 107 PRO A O 1
ATOM 779 N N . ALA A 1 108 ? -13.051 15.547 -19.263 1.00 30.69 108 ALA A N 1
ATOM 780 C CA . ALA A 1 108 ? -12.912 15.105 -20.633 1.00 30.69 108 ALA A CA 1
ATOM 781 C C . ALA A 1 108 ? -11.467 15.108 -21.160 1.00 30.69 108 ALA A C 1
ATOM 783 O O . ALA A 1 108 ? -10.643 15.959 -20.829 1.00 30.69 108 ALA A O 1
ATOM 784 N N . THR A 1 109 ? -11.232 14.177 -22.084 1.00 36.91 109 THR A N 1
ATOM 785 C CA . THR A 1 109 ? -10.259 14.251 -23.180 1.00 36.91 109 THR A CA 1
ATOM 786 C C . THR A 1 109 ? -9.862 15.677 -23.560 1.00 36.91 109 THR A C 1
ATOM 788 O O . THR A 1 109 ? -10.707 16.453 -24.000 1.00 36.91 109 THR A O 1
ATOM 791 N N . THR A 1 110 ? -8.559 15.961 -23.545 1.00 32.72 110 THR A N 1
ATOM 792 C CA . THR A 1 110 ? -7.960 16.946 -24.452 1.00 32.72 110 THR A CA 1
ATOM 793 C C . THR A 1 110 ? -6.695 16.352 -25.081 1.00 32.72 110 THR A C 1
ATOM 795 O O . THR A 1 110 ? -5.708 16.070 -24.417 1.00 32.72 110 THR A O 1
ATOM 798 N N . THR A 1 111 ? -6.848 16.032 -26.367 1.00 29.94 111 THR A N 1
ATOM 799 C CA . THR A 1 111 ? -5.916 16.162 -27.502 1.00 29.94 111 THR A CA 1
ATOM 800 C C . THR A 1 111 ? -4.403 15.914 -27.300 1.00 29.94 111 THR A C 1
ATOM 802 O O . THR A 1 111 ? -3.772 16.566 -26.473 1.00 29.94 111 THR A O 1
ATOM 805 N N . PRO A 1 112 ? -3.762 15.067 -28.136 1.00 30.61 112 PRO A N 1
ATOM 806 C CA . PRO A 1 112 ? -2.308 14.881 -28.114 1.00 30.61 112 PRO A CA 1
ATOM 807 C C . PRO A 1 112 ? -1.569 16.163 -28.540 1.00 30.61 112 PRO A C 1
ATOM 809 O O . PRO A 1 112 ? -2.020 16.826 -29.480 1.00 30.61 112 PRO A O 1
ATOM 812 N N . PRO A 1 113 ? -0.416 16.518 -27.937 1.00 35.50 113 PRO A N 1
ATOM 813 C CA . PRO A 1 113 ? 0.396 17.593 -28.472 1.00 35.50 113 PRO A CA 1
ATOM 814 C C . PRO A 1 113 ? 1.071 17.146 -29.773 1.00 35.50 113 PRO A C 1
ATOM 816 O O . PRO A 1 113 ? 1.848 16.192 -29.832 1.00 35.50 113 PRO A O 1
ATOM 819 N N . THR A 1 114 ? 0.723 17.890 -30.814 1.00 29.14 114 THR A N 1
ATOM 820 C CA . THR A 1 114 ? 1.328 17.982 -32.136 1.00 29.14 114 THR A CA 1
ATOM 821 C C . THR A 1 114 ? 2.858 17.970 -32.099 1.00 29.14 114 THR A C 1
ATOM 823 O O . THR A 1 114 ? 3.505 18.716 -31.368 1.00 29.14 114 THR A O 1
ATOM 826 N N . THR A 1 115 ? 3.425 17.143 -32.971 1.00 34.09 115 THR A N 1
ATOM 827 C CA . THR A 1 115 ? 4.828 17.097 -33.389 1.00 34.09 115 THR A CA 1
ATOM 828 C C . THR A 1 115 ? 5.369 18.460 -33.833 1.00 34.09 115 THR A C 1
ATOM 830 O O . THR A 1 115 ? 4.764 19.094 -34.694 1.00 34.09 115 THR A O 1
ATOM 833 N N . THR A 1 116 ? 6.561 18.860 -33.380 1.00 27.23 116 THR A N 1
ATOM 834 C CA . THR A 1 116 ? 7.487 19.734 -34.138 1.00 27.23 116 THR A CA 1
ATOM 835 C C . THR A 1 116 ? 8.940 19.451 -33.700 1.00 27.23 116 THR A C 1
ATOM 837 O O . THR A 1 116 ? 9.153 19.178 -32.517 1.00 27.23 116 THR A O 1
ATOM 840 N N . PRO A 1 117 ? 9.938 19.436 -34.614 1.00 34.28 117 PRO A N 1
ATOM 841 C CA . PRO A 1 117 ? 11.236 18.795 -34.397 1.00 34.28 117 PRO A CA 1
ATOM 842 C C . PRO A 1 117 ? 12.367 19.736 -33.937 1.00 34.28 117 PRO A C 1
ATOM 844 O O . PRO A 1 117 ? 12.401 20.905 -34.295 1.00 34.28 117 PRO A O 1
ATOM 847 N N . ALA A 1 118 ? 13.324 19.117 -33.232 1.00 30.03 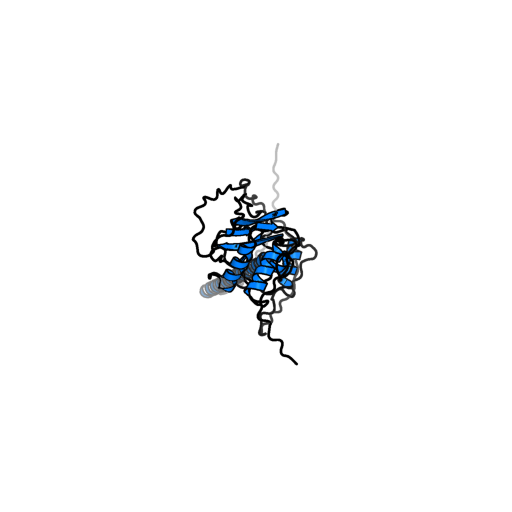118 ALA A N 1
ATOM 848 C CA . ALA A 1 118 ? 14.778 19.339 -33.174 1.00 30.03 118 ALA A CA 1
ATOM 849 C C . ALA A 1 118 ? 15.372 20.762 -33.071 1.00 30.03 118 ALA A C 1
ATOM 851 O O . ALA A 1 118 ? 15.222 21.604 -33.950 1.00 30.03 118 ALA A O 1
ATOM 852 N N . SER A 1 119 ? 16.275 20.932 -32.097 1.00 29.55 119 SER A N 1
ATOM 853 C CA . SER A 1 119 ? 17.509 21.715 -32.252 1.00 29.55 119 SER A CA 1
ATOM 854 C C . SER A 1 119 ? 18.621 21.157 -31.352 1.00 29.55 119 SER A C 1
ATOM 856 O O . SER A 1 119 ? 18.382 20.695 -30.242 1.00 29.55 119 SER A O 1
ATOM 858 N N . THR A 1 120 ? 19.824 21.142 -31.915 1.00 29.86 120 THR A N 1
ATOM 859 C CA . THR A 1 120 ? 21.053 20.419 -31.554 1.00 29.86 120 THR A CA 1
ATOM 860 C C . THR A 1 120 ? 22.043 21.205 -30.685 1.00 29.86 120 THR A C 1
ATOM 862 O O . THR A 1 120 ? 22.233 22.392 -30.933 1.00 29.86 120 THR A O 1
ATOM 865 N N . SER A 1 121 ? 22.811 20.498 -29.839 1.00 30.00 121 SER A N 1
ATOM 866 C CA . SER A 1 121 ? 24.233 20.762 -29.483 1.00 30.00 121 SER A CA 1
ATOM 867 C C . SER A 1 121 ? 24.750 19.603 -28.589 1.00 30.00 121 SER A C 1
ATOM 869 O O . SER A 1 121 ? 24.155 19.315 -27.562 1.00 30.00 121 SER A O 1
ATOM 871 N N . SER A 1 122 ? 25.601 18.670 -29.049 1.00 27.12 122 SER A N 1
ATOM 872 C CA . SER A 1 122 ? 27.067 18.661 -29.292 1.00 27.12 122 SER A CA 1
ATOM 873 C C . SER A 1 122 ? 27.982 18.464 -28.053 1.00 27.12 122 SER A C 1
ATOM 875 O O . SER A 1 122 ? 28.293 19.438 -27.381 1.00 27.12 122 SER A O 1
ATOM 877 N N . THR A 1 123 ? 28.509 17.222 -27.928 1.00 27.30 123 THR A N 1
ATOM 878 C CA . THR A 1 123 ? 29.895 16.763 -27.561 1.00 27.30 123 THR A CA 1
ATOM 879 C C . THR A 1 123 ? 30.393 17.008 -26.109 1.00 27.30 123 THR A C 1
ATOM 881 O O . THR A 1 123 ? 30.321 18.129 -25.638 1.00 27.30 123 THR A O 1
ATOM 884 N N . ALA A 1 124 ? 30.913 16.053 -25.304 1.00 28.58 124 ALA A N 1
ATOM 885 C CA . ALA A 1 124 ? 31.964 15.031 -25.519 1.00 28.58 124 ALA A CA 1
ATOM 886 C C . ALA A 1 124 ? 31.958 13.884 -24.438 1.00 28.58 124 ALA A C 1
ATOM 888 O O . ALA A 1 124 ? 31.316 14.055 -23.404 1.00 28.58 124 ALA A O 1
ATOM 889 N N . PRO A 1 125 ? 32.681 12.747 -24.632 1.00 36.19 125 PRO A N 1
ATOM 890 C CA . PRO A 1 125 ? 32.699 11.540 -23.765 1.00 36.19 125 PRO A CA 1
ATOM 891 C C . PRO A 1 125 ? 33.917 11.492 -22.794 1.00 36.19 125 PRO A C 1
ATOM 893 O O . PRO A 1 125 ? 34.834 12.296 -22.982 1.00 36.19 125 PRO A O 1
ATOM 896 N N . PRO A 1 126 ? 33.997 10.572 -21.790 1.00 41.12 126 PRO A N 1
ATOM 897 C CA . PRO A 1 126 ? 34.609 9.253 -22.059 1.00 41.12 126 PRO A CA 1
ATOM 898 C C . PRO A 1 126 ? 34.179 8.038 -21.169 1.00 41.12 126 PRO A C 1
ATOM 900 O O . PRO A 1 126 ? 33.673 8.169 -20.062 1.00 41.12 126 PRO A O 1
ATOM 903 N N . THR A 1 127 ? 34.482 6.851 -21.714 1.00 27.95 127 THR A N 1
ATOM 904 C CA . THR A 1 127 ? 34.964 5.587 -21.099 1.00 27.95 127 THR A CA 1
ATOM 905 C C . THR A 1 127 ? 34.076 4.700 -20.205 1.00 27.95 127 THR A C 1
ATOM 907 O O . THR A 1 127 ? 33.783 4.967 -19.047 1.00 27.95 127 THR A O 1
ATOM 910 N N . THR A 1 128 ? 33.806 3.519 -20.770 1.00 33.16 128 THR A N 1
ATOM 911 C CA . THR A 1 128 ? 33.424 2.233 -20.170 1.00 33.16 128 THR A CA 1
ATOM 912 C C . THR A 1 128 ? 34.376 1.717 -19.089 1.00 33.16 128 THR A C 1
ATOM 914 O O . THR A 1 128 ? 35.570 1.615 -19.354 1.00 33.16 128 THR A O 1
ATOM 917 N N . THR A 1 129 ? 33.817 1.152 -18.014 1.00 26.56 129 THR A N 1
ATOM 918 C CA . THR A 1 129 ? 34.359 -0.072 -17.399 1.00 26.56 129 THR A CA 1
ATOM 919 C C . THR A 1 129 ? 33.204 -0.991 -17.015 1.00 26.56 129 THR A C 1
ATOM 921 O O . THR A 1 129 ? 32.419 -0.693 -16.119 1.00 26.56 129 THR A O 1
ATOM 924 N N . ALA A 1 130 ? 33.092 -2.107 -17.732 1.00 35.91 130 ALA A N 1
ATOM 925 C CA . ALA A 1 130 ? 32.319 -3.259 -17.308 1.00 35.91 130 ALA A CA 1
ATOM 926 C C . ALA A 1 130 ? 33.168 -4.071 -16.324 1.00 35.91 130 ALA A C 1
ATOM 928 O O . ALA A 1 130 ? 34.287 -4.444 -16.666 1.00 35.91 130 ALA A O 1
ATOM 929 N N . THR A 1 131 ? 32.612 -4.401 -15.160 1.00 29.55 131 THR A N 1
ATOM 930 C CA . THR A 1 131 ? 33.128 -5.485 -14.320 1.00 29.55 131 THR A CA 1
ATOM 931 C C . THR A 1 131 ? 31.952 -6.297 -13.798 1.00 29.55 131 THR A C 1
ATOM 933 O O . THR A 1 131 ? 31.184 -5.851 -12.950 1.00 29.55 131 THR A O 1
ATOM 936 N N . SER A 1 132 ? 31.805 -7.501 -14.340 1.00 37.16 132 SER A N 1
ATOM 937 C CA . SER A 1 132 ? 31.062 -8.600 -13.734 1.00 37.16 132 SER A CA 1
ATOM 938 C C . SER A 1 132 ? 31.932 -9.261 -12.662 1.00 37.16 132 SER A C 1
ATOM 940 O O . SER A 1 132 ? 33.081 -9.569 -12.957 1.00 37.16 132 SER A O 1
ATOM 942 N N . THR A 1 133 ? 31.405 -9.502 -11.460 1.00 32.78 133 THR A N 1
ATOM 943 C CA . THR A 1 133 ? 30.980 -10.832 -10.963 1.00 32.78 133 THR A CA 1
ATOM 944 C C . THR A 1 133 ? 30.832 -10.835 -9.439 1.00 32.78 133 THR A C 1
ATOM 946 O O . THR A 1 133 ? 31.713 -10.366 -8.730 1.00 32.78 133 THR A O 1
ATOM 949 N N . ASN A 1 134 ? 29.757 -11.500 -9.003 1.00 35.72 134 ASN A N 1
ATOM 950 C CA . ASN A 1 134 ? 29.539 -12.182 -7.724 1.00 35.72 134 ASN A CA 1
ATOM 951 C C . ASN A 1 134 ? 29.479 -11.365 -6.426 1.00 35.72 134 ASN A C 1
ATOM 953 O O . ASN A 1 134 ? 30.493 -11.098 -5.793 1.00 35.72 134 ASN A O 1
ATOM 957 N N . SER A 1 135 ? 28.253 -11.186 -5.925 1.00 29.69 135 SER A N 1
ATOM 958 C CA . SER A 1 135 ? 27.981 -11.392 -4.502 1.00 29.69 135 SER A CA 1
ATOM 959 C C . SER A 1 135 ? 26.537 -11.849 -4.280 1.00 29.69 135 SER A C 1
ATOM 961 O O . SER A 1 135 ? 25.598 -11.381 -4.921 1.00 29.69 135 SER A O 1
ATOM 963 N N . THR A 1 136 ? 26.404 -12.832 -3.405 1.00 37.84 136 THR A N 1
ATOM 964 C CA . THR A 1 136 ? 25.189 -13.398 -2.819 1.00 37.84 136 THR A CA 1
ATOM 965 C C . THR A 1 136 ? 24.400 -12.338 -2.028 1.00 37.84 136 THR A C 1
ATOM 967 O O . THR A 1 136 ? 24.989 -11.581 -1.263 1.00 37.84 136 THR A O 1
ATOM 970 N N . SER A 1 137 ? 23.064 -12.354 -2.171 1.00 42.03 137 SER A N 1
ATOM 971 C CA . SER A 1 137 ? 22.063 -11.329 -1.777 1.00 42.03 137 SER A CA 1
ATOM 972 C C . SER A 1 137 ? 21.981 -10.154 -2.766 1.00 42.03 137 SER A C 1
ATOM 974 O O . SER A 1 137 ? 23.023 -9.595 -3.101 1.00 42.03 137 SER A O 1
ATOM 976 N N . PRO A 1 138 ? 20.798 -9.763 -3.294 1.00 50.62 138 PRO A N 1
ATOM 977 C CA . PRO A 1 138 ? 20.739 -8.715 -4.303 1.00 50.62 138 PRO A CA 1
ATOM 978 C C . PRO A 1 138 ? 21.031 -7.370 -3.637 1.00 50.62 138 PRO A C 1
ATOM 980 O O . PRO A 1 138 ? 20.134 -6.707 -3.122 1.00 50.62 138 PRO A O 1
ATOM 983 N N . THR A 1 139 ? 22.298 -6.959 -3.644 1.00 70.88 139 THR A N 1
ATOM 984 C CA . THR A 1 139 ? 22.681 -5.575 -3.377 1.00 70.88 139 THR A CA 1
ATOM 985 C C . THR A 1 139 ? 21.863 -4.699 -4.315 1.00 70.88 139 THR A C 1
ATOM 987 O O . THR A 1 139 ? 21.915 -4.879 -5.533 1.00 70.88 139 THR A O 1
ATOM 990 N N . ASN A 1 140 ? 21.060 -3.805 -3.741 1.00 79.88 140 ASN A N 1
ATOM 991 C CA . ASN A 1 140 ? 20.199 -2.902 -4.487 1.00 79.88 140 ASN A CA 1
ATOM 992 C C . ASN A 1 140 ? 21.004 -2.215 -5.618 1.00 79.88 140 ASN A C 1
ATOM 994 O O . ASN A 1 140 ? 21.922 -1.447 -5.318 1.00 79.88 140 ASN A O 1
ATOM 998 N N . PRO A 1 141 ? 20.684 -2.456 -6.907 1.00 83.56 141 PRO A N 1
ATOM 999 C CA . PRO A 1 141 ? 21.460 -1.922 -8.026 1.00 83.56 141 PRO A CA 1
ATOM 1000 C C . PRO A 1 141 ? 21.337 -0.397 -8.160 1.00 83.56 141 PRO A C 1
ATOM 1002 O O . PRO A 1 141 ? 22.087 0.207 -8.922 1.00 83.56 141 PRO A O 1
ATOM 1005 N N . TYR A 1 142 ? 20.414 0.227 -7.421 1.00 84.50 142 TYR A N 1
ATOM 1006 C CA . TYR A 1 142 ? 20.191 1.671 -7.389 1.00 84.50 142 TYR A CA 1
ATOM 1007 C C . TYR A 1 142 ? 20.865 2.360 -6.190 1.00 84.50 142 TYR A C 1
ATOM 1009 O O . TYR A 1 142 ? 20.734 3.571 -6.038 1.00 84.50 142 TYR A O 1
ATOM 1017 N N . ALA A 1 143 ? 21.611 1.637 -5.345 1.00 84.31 143 ALA A N 1
ATOM 1018 C CA . ALA A 1 143 ? 22.189 2.180 -4.108 1.00 84.31 143 ALA A CA 1
ATOM 1019 C C . ALA A 1 143 ? 23.188 3.339 -4.318 1.00 84.31 143 ALA A C 1
ATOM 1021 O O . ALA A 1 143 ? 23.406 4.143 -3.414 1.00 84.31 143 ALA A O 1
ATOM 1022 N N . THR A 1 144 ? 23.791 3.442 -5.504 1.00 82.19 144 THR A N 1
ATOM 1023 C CA . THR A 1 144 ? 24.723 4.519 -5.881 1.00 82.19 144 THR A CA 1
ATOM 1024 C C . THR A 1 144 ? 24.084 5.578 -6.781 1.00 82.19 144 THR A C 1
ATOM 1026 O O . THR A 1 144 ? 24.786 6.445 -7.302 1.00 82.19 144 THR A O 1
ATOM 1029 N N . LEU A 1 145 ? 22.767 5.508 -6.999 1.00 82.69 145 LEU A N 1
ATOM 1030 C CA . LEU A 1 145 ? 22.057 6.448 -7.853 1.00 82.69 145 LEU A CA 1
ATOM 1031 C C . LEU A 1 145 ? 22.025 7.837 -7.211 1.00 82.69 145 LEU A C 1
ATOM 1033 O O . LEU A 1 145 ? 21.548 7.999 -6.093 1.00 82.69 145 LEU A O 1
ATOM 1037 N N . THR A 1 146 ? 22.447 8.848 -7.963 1.00 80.12 146 THR A N 1
ATOM 1038 C CA . THR A 1 146 ? 22.353 10.252 -7.552 1.00 80.12 146 THR A CA 1
ATOM 1039 C C . THR A 1 146 ? 21.496 11.001 -8.560 1.00 80.12 146 THR A C 1
ATOM 1041 O O . THR A 1 146 ? 21.730 10.908 -9.768 1.00 80.12 146 THR A O 1
ATOM 1044 N N . ALA A 1 147 ? 20.503 11.748 -8.076 1.00 78.44 147 ALA A N 1
ATOM 1045 C CA . ALA A 1 147 ? 19.723 12.633 -8.930 1.00 78.44 147 ALA A CA 1
ATOM 1046 C C . ALA A 1 147 ? 20.616 13.770 -9.472 1.00 78.44 147 ALA A C 1
ATOM 1048 O O . ALA A 1 147 ? 21.448 14.302 -8.731 1.00 78.44 147 ALA A O 1
ATOM 1049 N N . PRO A 1 148 ? 20.467 14.174 -10.747 1.00 79.56 148 PRO A N 1
ATOM 1050 C CA . PRO A 1 148 ? 21.123 15.371 -11.259 1.00 79.56 148 PRO A CA 1
ATOM 1051 C C . PRO A 1 148 ? 20.780 16.602 -10.403 1.00 79.56 148 PRO A C 1
ATOM 1053 O O . PRO A 1 148 ? 19.639 16.728 -9.970 1.00 79.56 148 PRO A O 1
ATOM 1056 N N . PRO A 1 149 ? 21.697 17.568 -10.223 1.00 80.00 149 PRO A N 1
ATOM 1057 C CA . PRO A 1 149 ? 21.417 18.779 -9.443 1.00 80.00 149 PRO A CA 1
ATOM 1058 C C . PRO A 1 149 ? 20.305 19.657 -10.047 1.00 80.00 149 PRO A C 1
ATOM 1060 O O . PRO A 1 149 ? 19.774 20.530 -9.371 1.00 80.00 149 PRO A O 1
ATOM 1063 N N . THR A 1 150 ? 19.950 19.434 -11.316 1.00 87.00 150 THR A N 1
ATOM 1064 C CA . THR A 1 150 ? 18.847 20.105 -12.023 1.00 87.00 150 THR A CA 1
ATOM 1065 C C . THR A 1 150 ? 17.558 19.277 -12.053 1.00 87.00 150 THR A C 1
ATOM 1067 O O . THR A 1 150 ? 16.643 19.614 -12.801 1.00 87.00 150 THR A O 1
ATOM 1070 N N . ALA A 1 151 ? 17.507 18.148 -11.341 1.00 78.31 151 ALA A N 1
ATOM 1071 C CA . ALA A 1 151 ? 16.334 17.287 -11.298 1.00 78.31 151 ALA A CA 1
ATOM 1072 C C . ALA A 1 151 ? 15.164 17.986 -10.594 1.00 78.31 151 ALA A C 1
ATOM 1074 O O . ALA A 1 151 ? 15.353 18.724 -9.628 1.00 78.31 151 ALA A O 1
ATOM 1075 N N . ASP A 1 152 ? 13.945 17.732 -11.068 1.00 80.12 152 ASP A N 1
ATOM 1076 C CA . ASP A 1 152 ? 12.745 18.147 -10.346 1.00 80.12 152 ASP A CA 1
ATOM 1077 C C . ASP A 1 152 ? 12.581 17.368 -9.022 1.00 80.12 152 ASP A C 1
ATOM 1079 O O . ASP A 1 152 ? 13.252 16.358 -8.766 1.00 80.12 152 ASP A O 1
ATOM 1083 N N . ALA A 1 153 ? 11.689 17.857 -8.154 1.00 77.62 153 ALA A N 1
ATOM 1084 C CA . ALA A 1 153 ? 11.446 17.275 -6.831 1.00 77.62 153 ALA A CA 1
ATOM 1085 C C . ALA A 1 153 ? 11.040 15.794 -6.913 1.00 77.62 153 ALA A C 1
ATOM 1087 O O . ALA A 1 153 ? 11.574 14.963 -6.182 1.00 77.62 153 ALA A O 1
ATOM 1088 N N . LYS A 1 154 ? 10.192 15.443 -7.886 1.00 73.88 154 LYS A N 1
ATOM 1089 C CA . LYS A 1 154 ? 9.738 14.070 -8.135 1.00 73.88 154 LYS A CA 1
ATOM 1090 C C . LYS A 1 154 ? 10.892 13.140 -8.505 1.00 73.88 154 LYS A C 1
ATOM 1092 O O . LYS A 1 154 ? 10.986 12.028 -7.992 1.00 73.88 154 LYS A O 1
ATOM 1097 N N . THR A 1 155 ? 11.762 13.566 -9.413 1.00 77.56 155 THR A N 1
ATOM 1098 C CA . THR A 1 155 ? 12.922 12.786 -9.861 1.00 77.56 155 THR A CA 1
ATOM 1099 C C . THR A 1 155 ? 13.903 12.581 -8.712 1.0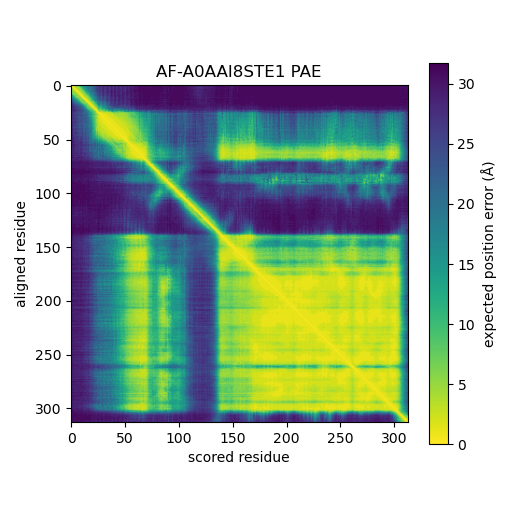0 77.56 155 THR A C 1
ATOM 1101 O O . THR A 1 155 ? 14.456 11.492 -8.562 1.00 77.56 155 THR A O 1
ATOM 1104 N N . THR A 1 156 ? 14.062 13.597 -7.865 1.00 81.12 156 THR A N 1
ATOM 1105 C CA . THR A 1 156 ? 14.883 13.523 -6.652 1.00 81.12 156 THR A CA 1
ATOM 1106 C C . THR A 1 156 ? 14.293 12.534 -5.644 1.00 81.12 156 THR A C 1
ATOM 1108 O O . THR A 1 156 ? 14.976 11.590 -5.252 1.00 81.12 156 THR A O 1
ATOM 1111 N N . ALA A 1 157 ? 13.002 12.662 -5.318 1.00 80.38 157 ALA A N 1
ATOM 1112 C CA . ALA A 1 157 ? 12.296 11.752 -4.417 1.00 80.38 157 ALA A CA 1
ATOM 1113 C C . ALA A 1 157 ? 12.343 10.300 -4.916 1.00 80.38 157 ALA A C 1
ATOM 1115 O O . ALA A 1 157 ? 12.598 9.376 -4.148 1.00 80.38 157 ALA A O 1
ATOM 1116 N N . CYS A 1 158 ? 12.156 10.100 -6.221 1.00 83.56 158 CYS A N 1
ATOM 1117 C CA . CYS A 1 158 ? 12.249 8.801 -6.874 1.00 83.56 158 CYS A CA 1
ATOM 1118 C C . CYS A 1 158 ? 13.639 8.180 -6.722 1.00 83.56 158 CYS A C 1
ATOM 1120 O O . CYS A 1 158 ? 13.755 7.026 -6.308 1.00 83.56 158 CYS A O 1
ATOM 1122 N N . ALA A 1 159 ? 14.691 8.950 -7.021 1.00 82.75 159 ALA A N 1
ATOM 1123 C CA . ALA A 1 159 ? 16.066 8.498 -6.870 1.00 82.75 159 ALA A CA 1
ATOM 1124 C C . ALA A 1 159 ? 16.369 8.117 -5.414 1.00 82.75 159 ALA A C 1
ATOM 1126 O O . ALA A 1 159 ? 16.924 7.048 -5.173 1.00 82.75 159 ALA A O 1
ATOM 1127 N N . ASP A 1 160 ? 15.943 8.930 -4.446 1.00 83.00 160 ASP A N 1
ATOM 1128 C CA . ASP A 1 160 ? 16.141 8.655 -3.022 1.00 83.00 160 ASP A CA 1
ATOM 1129 C C . ASP A 1 160 ? 15.374 7.422 -2.531 1.00 83.00 160 ASP A C 1
ATOM 1131 O O . ASP A 1 160 ? 15.937 6.590 -1.810 1.00 83.00 160 ASP A O 1
ATOM 1135 N N . ALA A 1 161 ? 14.120 7.260 -2.957 1.00 80.50 161 ALA A N 1
ATOM 1136 C CA . ALA A 1 161 ? 13.285 6.122 -2.592 1.00 80.50 161 ALA A CA 1
ATOM 1137 C C . ALA A 1 161 ? 13.863 4.799 -3.115 1.00 80.50 161 ALA A C 1
ATOM 1139 O O . ALA A 1 161 ? 13.970 3.828 -2.364 1.00 80.50 161 ALA A O 1
ATOM 1140 N N . VAL A 1 162 ? 14.280 4.743 -4.387 1.00 84.19 162 VAL A N 1
ATOM 1141 C CA . VAL A 1 162 ? 14.854 3.503 -4.936 1.00 84.19 162 VAL A CA 1
ATOM 1142 C C . VAL A 1 162 ? 16.265 3.238 -4.428 1.00 84.19 162 VAL A C 1
ATOM 1144 O O . VAL A 1 162 ? 16.668 2.084 -4.366 1.00 84.19 162 VAL A O 1
ATOM 1147 N N . ARG A 1 163 ? 17.020 4.279 -4.058 1.00 85.00 163 ARG A N 1
ATOM 1148 C CA . ARG A 1 163 ? 18.382 4.152 -3.529 1.00 85.00 163 ARG A CA 1
ATOM 1149 C C . ARG A 1 163 ? 18.398 3.539 -2.134 1.00 85.00 163 ARG A C 1
ATOM 1151 O O . ARG A 1 163 ? 19.313 2.787 -1.808 1.00 85.00 163 ARG A O 1
ATOM 1158 N N . THR A 1 164 ? 17.425 3.893 -1.300 1.00 80.38 164 THR A N 1
ATOM 1159 C CA . THR A 1 164 ? 17.445 3.571 0.135 1.00 80.38 164 THR A CA 1
ATOM 1160 C C . THR A 1 164 ? 16.744 2.272 0.499 1.00 80.38 164 THR A C 1
ATOM 1162 O O . THR A 1 164 ? 17.035 1.728 1.560 1.00 80.38 164 THR A O 1
ATOM 1165 N N . GLY A 1 165 ? 15.854 1.756 -0.347 1.00 74.25 165 GLY A N 1
ATOM 1166 C CA . GLY A 1 165 ? 15.065 0.583 0.008 1.00 74.25 165 GLY A CA 1
ATOM 1167 C C . GLY A 1 165 ? 15.349 -0.675 -0.810 1.00 74.25 165 GLY A C 1
ATOM 1168 O O . GLY A 1 165 ? 16.003 -0.647 -1.850 1.00 74.25 165 GLY A O 1
ATOM 1169 N N . ASP A 1 166 ? 14.799 -1.792 -0.333 1.00 81.56 166 ASP A N 1
ATOM 1170 C CA . ASP A 1 166 ? 14.897 -3.104 -0.976 1.00 81.56 166 ASP A CA 1
ATOM 1171 C C . ASP A 1 166 ? 14.338 -3.137 -2.406 1.00 81.56 166 ASP A C 1
ATOM 1173 O O . ASP A 1 166 ? 13.371 -2.457 -2.759 1.00 81.56 166 ASP A O 1
ATOM 1177 N N . VAL A 1 167 ? 14.912 -3.995 -3.246 1.00 83.31 167 VAL A N 1
ATOM 1178 C CA . VAL A 1 167 ? 14.407 -4.190 -4.609 1.00 83.31 167 VAL A CA 1
ATOM 1179 C C . VAL A 1 167 ? 13.037 -4.864 -4.556 1.00 83.31 167 VAL A C 1
ATOM 1181 O O . VAL A 1 167 ? 12.895 -5.992 -4.078 1.00 83.31 167 VAL A O 1
ATOM 1184 N N . VAL A 1 168 ? 12.026 -4.190 -5.100 1.00 84.44 168 VAL A N 1
ATOM 1185 C CA . VAL A 1 168 ? 10.664 -4.708 -5.205 1.00 84.44 168 VAL A CA 1
ATOM 1186 C C . VAL A 1 168 ? 10.635 -5.802 -6.269 1.00 84.44 168 VAL A C 1
ATOM 1188 O O . VAL A 1 168 ? 11.021 -5.586 -7.421 1.00 84.44 168 VAL A O 1
ATOM 1191 N N . LYS A 1 169 ? 10.174 -6.992 -5.878 1.00 86.38 169 LYS A N 1
ATOM 1192 C CA . LYS A 1 169 ? 9.990 -8.147 -6.771 1.00 86.38 169 LYS A CA 1
ATOM 1193 C C . LYS A 1 169 ? 8.799 -7.929 -7.705 1.00 86.38 169 LYS A C 1
ATOM 1195 O O . LYS A 1 169 ? 8.020 -6.997 -7.520 1.00 86.38 169 LYS A O 1
ATOM 1200 N N . ALA A 1 170 ? 8.643 -8.798 -8.704 1.00 86.25 170 ALA A N 1
ATOM 1201 C CA . ALA A 1 170 ? 7.456 -8.798 -9.557 1.00 86.25 170 ALA A CA 1
ATOM 1202 C C . ALA A 1 170 ? 6.164 -8.932 -8.719 1.00 86.25 170 ALA A C 1
ATOM 1204 O O . ALA A 1 170 ? 6.198 -9.602 -7.681 1.00 86.25 170 ALA A O 1
ATOM 1205 N N . PRO A 1 171 ? 5.035 -8.337 -9.155 1.00 89.94 171 PRO A N 1
ATOM 1206 C CA . PRO A 1 171 ? 3.798 -8.385 -8.389 1.00 89.94 171 PRO A CA 1
ATOM 1207 C C . PRO A 1 171 ? 3.317 -9.818 -8.155 1.00 89.94 171 PRO A C 1
ATOM 1209 O O . PRO A 1 171 ? 3.349 -10.658 -9.059 1.00 89.94 171 PRO A O 1
ATOM 1212 N N . LEU A 1 172 ? 2.826 -10.082 -6.948 1.00 92.38 172 LEU A N 1
ATOM 1213 C CA . LEU A 1 172 ? 2.138 -11.316 -6.608 1.00 92.38 172 LEU A CA 1
ATOM 1214 C C . LEU A 1 172 ? 0.853 -11.422 -7.428 1.00 92.38 172 LEU A C 1
ATOM 1216 O O . LEU A 1 172 ? 0.036 -10.505 -7.442 1.00 92.38 172 LEU A O 1
ATOM 1220 N N . LYS A 1 173 ? 0.671 -12.574 -8.072 1.00 93.94 173 LYS A N 1
ATOM 1221 C CA . LYS A 1 173 ? -0.536 -12.918 -8.843 1.00 93.94 173 LYS A CA 1
ATOM 1222 C C . LYS A 1 173 ? -1.377 -14.003 -8.178 1.00 93.94 173 LYS A C 1
ATOM 1224 O O . LYS A 1 173 ? -2.355 -14.473 -8.747 1.00 93.94 173 LYS A O 1
ATOM 1229 N N . THR A 1 174 ? -0.961 -14.445 -6.998 1.00 92.00 174 THR A N 1
ATOM 1230 C CA . THR A 1 174 ? -1.640 -15.485 -6.232 1.00 92.00 174 THR A CA 1
ATOM 1231 C C . THR A 1 174 ? -2.529 -14.858 -5.161 1.00 92.00 174 THR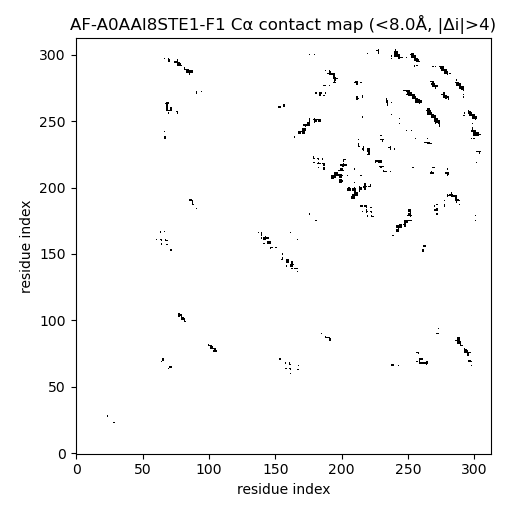 A C 1
ATOM 1233 O O . THR A 1 174 ? -2.180 -13.791 -4.635 1.00 92.00 174 THR A O 1
ATOM 1236 N N . PRO A 1 175 ? -3.620 -15.538 -4.770 1.00 89.12 175 PRO A N 1
ATOM 1237 C CA . PRO A 1 175 ? -4.429 -15.127 -3.630 1.00 89.12 175 PRO A CA 1
ATOM 1238 C C . PRO A 1 175 ? -3.608 -14.961 -2.341 1.00 89.12 175 PRO A C 1
ATOM 1240 O O . PRO A 1 175 ? -2.499 -15.493 -2.213 1.00 89.12 175 PRO A O 1
ATOM 1243 N N . GLY A 1 176 ? -4.158 -14.193 -1.404 1.00 90.12 176 GLY A N 1
ATOM 1244 C CA . GLY A 1 176 ? -3.612 -13.982 -0.064 1.00 90.12 176 GLY A CA 1
ATOM 1245 C C . GLY A 1 176 ? -3.685 -15.223 0.826 1.00 90.12 176 GLY A C 1
ATOM 1246 O O . GLY A 1 176 ? -4.288 -16.238 0.479 1.00 90.12 176 GLY A O 1
ATOM 1247 N N . ASP A 1 177 ? -3.058 -15.123 1.993 1.00 91.25 177 ASP A N 1
ATOM 1248 C CA . ASP A 1 177 ? -2.960 -16.198 2.977 1.00 91.25 177 ASP A CA 1
ATOM 1249 C C . ASP A 1 177 ? -3.851 -15.950 4.208 1.00 91.25 177 ASP A C 1
ATOM 1251 O O . ASP A 1 177 ? -4.617 -14.986 4.296 1.00 91.25 177 ASP A O 1
ATOM 1255 N N . ASP A 1 178 ? -3.769 -16.855 5.180 1.00 94.50 178 ASP A N 1
ATOM 1256 C CA . ASP A 1 178 ? -4.544 -16.787 6.418 1.00 94.50 178 ASP A CA 1
ATOM 1257 C C . ASP A 1 178 ? -4.153 -15.600 7.304 1.00 94.50 178 ASP A C 1
ATOM 1259 O O . ASP A 1 178 ? -4.967 -15.136 8.102 1.00 94.50 178 ASP A O 1
ATOM 1263 N N . THR A 1 179 ? -2.918 -15.106 7.188 1.00 95.75 179 THR A N 1
ATOM 1264 C CA . THR A 1 179 ? -2.464 -13.930 7.935 1.00 95.75 179 THR A CA 1
ATOM 1265 C C . THR A 1 179 ? -3.195 -12.689 7.451 1.00 95.75 179 THR A C 1
ATOM 1267 O O . THR A 1 179 ? -3.741 -11.956 8.276 1.00 95.75 179 THR A O 1
ATOM 1270 N N . GLY A 1 180 ? -3.289 -12.502 6.131 1.00 96.12 180 GLY A N 1
ATOM 1271 C CA . GLY A 1 180 ? -4.095 -11.436 5.541 1.00 96.12 180 GLY A CA 1
ATOM 1272 C C . GLY A 1 180 ? -5.566 -11.516 5.961 1.00 96.12 180 GLY A C 1
ATOM 1273 O O . GLY A 1 180 ? -6.125 -10.528 6.440 1.00 96.12 180 GLY A O 1
ATOM 1274 N N . ARG A 1 181 ? -6.177 -12.711 5.906 1.00 97.06 181 ARG A N 1
ATOM 1275 C CA . ARG A 1 181 ? -7.576 -12.900 6.344 1.00 97.06 181 ARG A CA 1
ATOM 1276 C C . ARG A 1 181 ? -7.794 -12.552 7.819 1.00 97.06 181 ARG A C 1
ATOM 1278 O O . ARG A 1 181 ? -8.787 -11.908 8.149 1.00 97.06 181 ARG A O 1
ATOM 1285 N N . ARG A 1 182 ? -6.867 -12.924 8.710 1.00 98.00 182 ARG A N 1
ATOM 1286 C CA . ARG A 1 182 ? -6.930 -12.543 10.133 1.00 98.00 182 ARG A CA 1
ATOM 1287 C C . ARG A 1 182 ? -6.796 -11.035 10.335 1.00 98.00 182 ARG A C 1
ATOM 1289 O O . ARG A 1 182 ? -7.547 -10.473 11.125 1.00 98.00 182 ARG A O 1
ATOM 1296 N N . ALA A 1 183 ? -5.873 -10.384 9.626 1.00 98.38 183 ALA A N 1
ATOM 1297 C CA . ALA A 1 183 ? -5.721 -8.931 9.686 1.00 98.38 183 ALA A CA 1
ATOM 1298 C C . ALA A 1 183 ? -6.999 -8.219 9.206 1.00 98.38 183 ALA A C 1
ATOM 1300 O O . ALA A 1 183 ? -7.473 -7.294 9.862 1.00 98.38 183 ALA A O 1
ATOM 1301 N N . ALA A 1 184 ? -7.614 -8.706 8.124 1.00 98.19 184 ALA A N 1
ATOM 1302 C CA . ALA A 1 184 ? -8.904 -8.219 7.641 1.00 98.19 184 ALA A CA 1
ATOM 1303 C C . ALA A 1 184 ? -10.025 -8.342 8.674 1.00 98.19 184 ALA A C 1
ATOM 1305 O O . ALA A 1 184 ? -10.756 -7.376 8.884 1.00 98.19 184 ALA A O 1
ATOM 1306 N N . ALA A 1 185 ? -10.127 -9.483 9.361 1.00 97.62 185 ALA A N 1
ATOM 1307 C CA . ALA A 1 185 ? -11.111 -9.676 10.426 1.00 97.62 185 ALA A CA 1
ATOM 1308 C C . ALA A 1 185 ? -10.907 -8.679 11.576 1.00 97.62 185 ALA A C 1
ATOM 1310 O O . ALA A 1 185 ? -11.841 -7.983 11.961 1.00 97.62 185 ALA A O 1
ATOM 1311 N N . LEU A 1 186 ? -9.666 -8.532 12.049 1.00 98.50 186 LEU A N 1
ATOM 1312 C CA . LEU A 1 186 ? -9.325 -7.609 13.133 1.00 98.50 186 LEU A CA 1
ATOM 1313 C C . LEU A 1 186 ? -9.643 -6.150 12.794 1.00 98.50 186 LEU A C 1
ATOM 1315 O O . LEU A 1 186 ? -10.116 -5.418 13.661 1.00 98.50 186 LEU A O 1
ATOM 1319 N N . ALA A 1 187 ? -9.394 -5.724 11.552 1.00 98.25 187 ALA A N 1
ATOM 1320 C CA . ALA A 1 187 ? -9.743 -4.383 11.090 1.00 98.25 187 ALA A CA 1
ATOM 1321 C C . ALA A 1 187 ? -11.264 -4.194 10.958 1.00 98.25 187 ALA A C 1
ATOM 1323 O O . ALA A 1 187 ? -11.789 -3.152 11.344 1.00 98.25 187 ALA A O 1
ATOM 1324 N N . ASN A 1 188 ? -11.972 -5.203 10.446 1.00 97.25 188 ASN A N 1
ATOM 1325 C CA . ASN A 1 188 ? -13.427 -5.193 10.304 1.00 97.25 188 ASN A CA 1
ATOM 1326 C C . ASN A 1 188 ? -14.148 -5.108 11.662 1.00 97.25 188 ASN A C 1
ATOM 1328 O O . ASN A 1 188 ? -15.166 -4.429 11.765 1.00 97.25 188 ASN A O 1
ATOM 1332 N N . ASP A 1 189 ? -13.581 -5.691 12.720 1.00 97.25 189 ASP A N 1
ATOM 1333 C CA . ASP A 1 189 ? -14.091 -5.561 14.093 1.00 97.25 189 ASP A CA 1
ATOM 1334 C C . ASP A 1 189 ? -13.968 -4.131 14.660 1.00 97.25 189 ASP A C 1
ATOM 1336 O O . ASP A 1 189 ? -14.589 -3.814 15.674 1.00 97.25 189 ASP A O 1
ATOM 1340 N N . GLN A 1 190 ? -13.187 -3.248 14.019 1.00 97.62 190 GLN A N 1
ATOM 1341 C CA . GLN A 1 190 ? -13.064 -1.841 14.426 1.00 97.62 190 GLN A CA 1
ATOM 1342 C C . GLN A 1 190 ? -14.048 -0.911 13.697 1.00 97.62 190 GLN A C 1
ATOM 1344 O O . GLN A 1 190 ? -14.074 0.289 13.976 1.00 97.62 190 GLN A O 1
ATOM 1349 N N . VAL A 1 191 ? -14.863 -1.430 12.771 1.00 95.75 191 VAL A N 1
ATOM 1350 C CA . VAL A 1 191 ? -15.907 -0.646 12.095 1.00 95.75 191 VAL A CA 1
ATOM 1351 C C . VAL A 1 191 ? -16.857 -0.034 13.132 1.00 95.75 191 VAL A C 1
ATOM 1353 O O . VAL A 1 191 ? -17.269 -0.689 14.088 1.00 95.75 191 VAL A O 1
ATOM 1356 N N . GLY A 1 192 ? -17.187 1.245 12.952 1.00 94.19 192 GLY A N 1
ATOM 1357 C CA . GLY A 1 192 ? -17.998 2.035 13.881 1.00 94.19 192 GLY A CA 1
ATOM 1358 C C . GLY A 1 192 ? -17.196 2.860 14.895 1.00 94.19 192 GLY A C 1
ATOM 1359 O O . GLY A 1 192 ? -17.733 3.826 15.434 1.00 94.19 192 GLY A O 1
ATOM 1360 N N . GLN A 1 193 ? -15.917 2.549 15.126 1.00 96.50 193 GLN A N 1
ATOM 1361 C CA . GLN A 1 193 ? -15.023 3.421 15.903 1.00 96.50 193 GLN A CA 1
ATOM 1362 C C . GLN A 1 193 ? -14.707 4.707 15.143 1.00 96.50 193 GLN A C 1
ATOM 1364 O O . GLN A 1 193 ? -14.925 4.778 13.941 1.00 96.50 193 GLN A O 1
ATOM 1369 N N . MET A 1 194 ? -14.180 5.733 15.806 1.00 97.88 194 MET A N 1
ATOM 1370 C CA . MET A 1 194 ? -13.893 7.008 15.141 1.00 97.88 194 MET A CA 1
ATOM 1371 C C . MET A 1 194 ? -12.584 6.965 14.344 1.00 97.88 194 MET A C 1
ATOM 1373 O O . MET A 1 194 ? -11.555 6.506 14.836 1.00 97.88 194 MET A O 1
ATOM 1377 N N . ALA A 1 195 ? -12.599 7.505 13.128 1.00 97.00 195 ALA A N 1
ATOM 1378 C CA . ALA A 1 195 ? -11.394 7.770 12.355 1.00 97.00 195 ALA A CA 1
ATOM 1379 C C . ALA A 1 195 ? -10.780 9.118 12.771 1.00 97.00 195 ALA A C 1
ATOM 1381 O O . ALA A 1 195 ? -11.443 10.158 12.709 1.00 97.00 195 ALA A O 1
ATOM 1382 N N . THR A 1 196 ? -9.511 9.128 13.177 1.00 97.81 196 THR A N 1
ATOM 1383 C CA . THR A 1 196 ? -8.785 10.347 13.579 1.00 97.81 196 THR A CA 1
ATOM 1384 C C . THR A 1 196 ? -7.403 10.420 12.935 1.00 97.81 196 THR A C 1
ATOM 1386 O O . THR A 1 196 ? -6.995 9.547 12.176 1.00 97.81 196 THR A O 1
ATOM 1389 N N . ALA A 1 197 ? -6.669 11.506 13.181 1.00 94.62 197 ALA A N 1
ATOM 1390 C CA . ALA A 1 197 ? -5.362 11.704 12.563 1.00 94.62 197 ALA A CA 1
ATOM 1391 C C . ALA A 1 197 ? -4.267 10.806 13.167 1.00 94.62 197 ALA A C 1
ATOM 1393 O O . ALA A 1 197 ? -3.309 10.465 12.476 1.00 94.62 197 ALA A O 1
ATOM 1394 N N . SER A 1 198 ? -4.384 10.423 14.444 1.00 96.19 198 SER A N 1
ATOM 1395 C CA . SER A 1 198 ? -3.264 9.814 15.177 1.00 96.19 198 SER A CA 1
ATOM 1396 C C . SER A 1 198 ? -3.634 8.750 16.205 1.00 96.19 198 SER A C 1
ATOM 1398 O O . SER A 1 198 ? -2.718 8.139 16.753 1.00 96.19 198 SER A O 1
ATOM 1400 N N . ASP A 1 199 ? -4.917 8.527 16.502 1.00 98.12 199 ASP A N 1
ATOM 1401 C CA . ASP A 1 199 ? -5.296 7.562 17.538 1.00 98.12 199 ASP A CA 1
ATOM 1402 C C . ASP A 1 199 ? -4.973 6.119 17.139 1.00 98.12 199 ASP A C 1
ATOM 1404 O O . ASP A 1 199 ? -4.725 5.789 15.973 1.00 98.12 199 ASP A O 1
ATOM 1408 N N . GLY A 1 200 ? -4.981 5.252 18.143 1.00 97.88 200 GLY A N 1
ATOM 1409 C CA . GLY A 1 200 ? -4.710 3.837 18.024 1.00 97.88 200 GLY A CA 1
ATOM 1410 C C . GLY A 1 200 ? -3.230 3.492 18.112 1.00 97.88 200 GLY A C 1
ATOM 1411 O O . GLY A 1 200 ? -2.324 4.308 17.946 1.00 97.88 200 GLY A O 1
ATOM 1412 N N . SER A 1 201 ? -2.973 2.225 18.395 1.00 97.88 201 SER A N 1
ATOM 1413 C CA . SER A 1 201 ? -1.634 1.656 18.468 1.00 97.88 201 SER A CA 1
ATOM 1414 C C . SER A 1 201 ? -1.683 0.167 18.141 1.00 97.88 201 SER A C 1
ATOM 1416 O O . SER A 1 201 ? -2.753 -0.400 17.935 1.00 97.88 201 SER A O 1
ATOM 1418 N N . THR A 1 202 ? -0.532 -0.499 18.162 1.00 97.69 202 THR A N 1
ATOM 1419 C CA . THR A 1 202 ? -0.463 -1.963 18.058 1.00 97.69 202 THR A CA 1
ATOM 1420 C C . THR A 1 202 ? -1.247 -2.688 19.158 1.00 97.69 202 THR A C 1
ATOM 1422 O O . THR A 1 202 ? -1.655 -3.822 18.943 1.00 97.69 202 THR A O 1
ATOM 1425 N N . ALA A 1 203 ? -1.512 -2.042 20.300 1.00 97.31 203 ALA A N 1
ATOM 1426 C CA . ALA A 1 203 ? -2.290 -2.617 21.397 1.00 97.31 203 ALA A CA 1
ATOM 1427 C C . ALA A 1 203 ? -3.816 -2.491 21.222 1.00 97.31 203 ALA A C 1
ATOM 1429 O O . ALA A 1 203 ? -4.561 -3.142 21.951 1.00 97.31 203 ALA A O 1
ATOM 1430 N N . GLY A 1 204 ? -4.294 -1.666 20.284 1.00 97.44 204 GLY A N 1
ATOM 1431 C CA . GLY A 1 204 ? -5.720 -1.379 20.111 1.00 97.44 204 GLY A CA 1
ATOM 1432 C C . GLY A 1 204 ? -6.031 0.110 19.949 1.00 97.44 204 GLY A C 1
ATOM 1433 O O . GLY A 1 204 ? -5.104 0.923 19.825 1.00 97.44 204 GLY A O 1
ATOM 1434 N N . PRO A 1 205 ? -7.327 0.470 19.936 1.00 97.75 205 PRO A N 1
ATOM 1435 C CA . PRO A 1 205 ? -7.759 1.853 19.785 1.00 97.75 205 PRO A CA 1
ATOM 1436 C C . PRO A 1 205 ? -7.389 2.704 20.995 1.00 97.75 205 PRO A C 1
ATOM 1438 O O . PRO A 1 205 ? -7.363 2.231 22.132 1.00 97.75 205 PRO A O 1
ATOM 1441 N N . THR A 1 206 ? -7.178 3.995 20.757 1.00 97.75 206 THR A N 1
ATOM 1442 C CA . THR A 1 206 ? -7.138 5.011 21.817 1.00 97.75 206 THR A CA 1
ATOM 1443 C C . THR A 1 206 ? -8.336 5.924 21.634 1.00 97.75 206 THR A C 1
ATOM 1445 O O . THR A 1 206 ? -8.685 6.242 20.506 1.00 97.75 206 THR A O 1
ATOM 1448 N N . ASN A 1 207 ? -9.013 6.308 22.719 1.00 95.38 207 ASN A N 1
ATOM 1449 C CA . ASN A 1 207 ? -10.224 7.141 22.650 1.00 95.38 207 ASN A CA 1
ATOM 1450 C C . ASN A 1 207 ? -11.338 6.559 21.749 1.00 95.38 207 ASN A C 1
ATOM 1452 O O . ASN A 1 207 ? -12.063 7.310 21.102 1.00 95.38 207 ASN A O 1
ATOM 1456 N N . ASN A 1 208 ? -11.468 5.224 21.696 1.00 95.56 208 ASN A N 1
ATOM 1457 C CA . ASN A 1 208 ? -12.357 4.511 20.763 1.00 95.56 208 ASN A CA 1
ATOM 1458 C C . ASN A 1 208 ? -12.152 4.938 19.299 1.00 95.56 208 ASN A C 1
ATOM 1460 O O . ASN A 1 208 ? -13.115 5.102 18.543 1.00 95.56 208 ASN A O 1
ATOM 1464 N N . ALA A 1 209 ? -10.893 5.160 18.925 1.00 97.81 209 ALA A N 1
ATOM 1465 C CA . ALA A 1 209 ? -10.517 5.679 17.630 1.00 97.81 209 ALA A CA 1
ATOM 1466 C C . ALA A 1 209 ? -9.226 5.055 17.089 1.00 97.81 209 ALA A C 1
ATOM 1468 O O . ALA A 1 209 ? -8.370 4.559 17.832 1.00 97.81 209 ALA A O 1
ATOM 1469 N N . PHE A 1 210 ? -9.085 5.158 15.771 1.00 98.56 210 PHE A N 1
ATOM 1470 C CA . PHE A 1 210 ? -7.870 4.851 15.031 1.00 98.56 210 PHE A CA 1
ATOM 1471 C C . PHE A 1 210 ? -7.607 5.901 13.955 1.00 98.56 210 PHE A C 1
ATOM 1473 O O . PHE A 1 210 ? -8.530 6.411 13.325 1.00 98.56 210 PHE A O 1
ATOM 1480 N N . SER A 1 211 ? -6.334 6.135 13.652 1.00 98.06 211 SER A N 1
ATOM 1481 C CA . SER A 1 211 ? -5.934 6.608 12.329 1.00 98.06 211 SER A CA 1
ATOM 1482 C C . SER A 1 211 ? -5.863 5.462 11.325 1.00 98.06 211 SER A C 1
ATOM 1484 O O . SER A 1 211 ? -5.633 4.313 11.707 1.00 98.06 211 SER A O 1
ATOM 1486 N N . ALA A 1 212 ? -5.990 5.763 10.028 1.00 97.50 212 ALA A N 1
ATOM 1487 C CA . ALA A 1 212 ? -5.832 4.760 8.970 1.00 97.50 212 ALA A CA 1
ATOM 1488 C C . ALA A 1 212 ? -4.502 3.991 9.089 1.00 97.50 212 ALA A C 1
ATOM 1490 O O . ALA A 1 212 ? -4.483 2.763 9.010 1.00 97.50 212 ALA A O 1
ATOM 1491 N N . ALA A 1 213 ? -3.403 4.699 9.375 1.00 97.75 213 ALA A N 1
ATOM 1492 C CA . ALA A 1 213 ? -2.088 4.090 9.559 1.00 97.75 213 ALA A CA 1
ATOM 1493 C C . ALA A 1 213 ? -2.036 3.165 10.786 1.00 97.75 213 ALA A C 1
ATOM 1495 O O . ALA A 1 213 ? -1.503 2.056 10.707 1.00 97.75 213 ALA A O 1
ATOM 1496 N N . ASN A 1 214 ? -2.592 3.592 11.924 1.00 98.44 214 ASN A N 1
ATOM 1497 C CA . ASN A 1 214 ? -2.585 2.779 13.138 1.00 98.44 214 ASN A CA 1
ATOM 1498 C C . ASN A 1 214 ? -3.554 1.599 13.060 1.00 98.44 214 ASN A C 1
ATOM 1500 O O . ASN A 1 214 ? -3.247 0.565 13.645 1.00 98.44 214 ASN A O 1
ATOM 1504 N N . LEU A 1 215 ? -4.662 1.711 12.323 1.00 98.69 215 LEU A N 1
ATOM 1505 C CA . LEU A 1 215 ? -5.601 0.610 12.113 1.00 98.69 215 LEU A CA 1
ATOM 1506 C C . LEU A 1 215 ? -4.930 -0.557 11.384 1.00 98.69 215 LEU A C 1
ATOM 1508 O O . LEU A 1 215 ? -4.969 -1.690 11.862 1.00 98.69 215 LEU A O 1
ATOM 1512 N N . VAL A 1 216 ? -4.265 -0.290 10.254 1.00 98.50 216 VAL A N 1
ATOM 1513 C CA . VAL A 1 216 ? -3.580 -1.351 9.496 1.00 98.50 216 VAL A CA 1
ATOM 1514 C C . VAL A 1 216 ? -2.387 -1.910 10.270 1.00 98.50 216 VAL A C 1
ATOM 1516 O O . VAL A 1 216 ? -2.139 -3.117 10.249 1.00 98.50 216 VAL A O 1
ATOM 1519 N N . ARG A 1 217 ? -1.688 -1.050 11.026 1.00 98.31 217 ARG A N 1
ATOM 1520 C CA . ARG A 1 217 ? -0.590 -1.449 11.914 1.00 98.31 217 ARG A CA 1
ATOM 1521 C C . ARG A 1 217 ? -1.068 -2.366 13.037 1.00 98.31 217 ARG A C 1
ATOM 1523 O O . ARG A 1 217 ? -0.439 -3.392 13.274 1.00 98.31 217 ARG A O 1
ATOM 1530 N N . TYR A 1 218 ? -2.173 -2.023 13.694 1.00 98.62 218 TYR A N 1
ATOM 1531 C CA . TYR A 1 218 ? -2.842 -2.848 14.699 1.00 98.62 218 TYR A CA 1
ATOM 1532 C C . TYR A 1 218 ? -3.253 -4.201 14.123 1.00 98.62 218 TYR A C 1
ATOM 1534 O O . TYR A 1 218 ? -2.875 -5.237 14.666 1.00 98.62 218 TYR A O 1
ATOM 1542 N N . ALA A 1 219 ? -3.968 -4.195 12.996 1.00 98.56 219 ALA A N 1
ATOM 1543 C CA . ALA A 1 219 ? -4.500 -5.399 12.375 1.00 98.56 219 ALA A CA 1
ATOM 1544 C C . ALA A 1 219 ? -3.398 -6.426 12.080 1.00 98.56 219 ALA A C 1
ATOM 1546 O O . ALA A 1 219 ? -3.509 -7.586 12.477 1.00 98.56 219 ALA A O 1
ATOM 1547 N N . TYR A 1 220 ? -2.299 -5.995 11.453 1.00 98.31 220 TYR A N 1
ATOM 1548 C CA . TYR A 1 220 ? -1.176 -6.881 11.149 1.00 98.31 220 TYR A CA 1
ATOM 1549 C C . TYR A 1 220 ? -0.383 -7.302 12.385 1.00 98.31 220 TYR A C 1
ATOM 1551 O O . TYR A 1 220 ? -0.043 -8.483 12.510 1.00 98.31 220 TYR A O 1
ATOM 1559 N N . TYR A 1 221 ? -0.134 -6.380 13.317 1.00 98.31 221 TYR A N 1
ATOM 1560 C CA . TYR A 1 221 ? 0.569 -6.700 14.557 1.00 98.31 221 TYR A CA 1
ATOM 1561 C C . TYR A 1 221 ? -0.180 -7.776 15.349 1.00 98.31 221 TYR A C 1
ATOM 1563 O O . TYR A 1 221 ? 0.403 -8.786 15.737 1.00 98.31 221 TYR A O 1
ATOM 1571 N N . GLN A 1 222 ? -1.494 -7.626 15.510 1.00 98.38 222 GLN A N 1
ATOM 1572 C CA . GLN A 1 222 ? -2.324 -8.586 16.231 1.00 98.38 222 GLN A CA 1
ATOM 1573 C C . GLN A 1 222 ? -2.488 -9.908 15.467 1.00 98.38 222 GLN A C 1
ATOM 1575 O O . GLN A 1 222 ? -2.357 -10.977 16.065 1.00 98.38 222 GLN A O 1
ATOM 1580 N N . ALA A 1 223 ? -2.705 -9.865 14.145 1.00 97.75 223 ALA A N 1
ATOM 1581 C CA . ALA A 1 223 ? -2.862 -11.064 13.313 1.00 97.75 223 ALA A CA 1
ATOM 1582 C C . ALA A 1 223 ? -1.630 -11.979 13.330 1.00 97.75 223 ALA A C 1
ATOM 1584 O O . ALA A 1 223 ? -1.756 -13.195 13.151 1.00 97.75 223 ALA A O 1
ATOM 1585 N N . THR A 1 224 ? -0.453 -11.384 13.534 1.00 97.00 224 THR A N 1
ATOM 1586 C CA . THR A 1 224 ? 0.849 -12.061 13.517 1.00 97.00 224 THR A CA 1
ATOM 1587 C C . THR A 1 224 ? 1.506 -12.170 14.886 1.00 97.00 224 THR A C 1
ATOM 1589 O O . THR A 1 224 ? 2.591 -12.730 14.998 1.00 97.00 224 THR A O 1
ATOM 1592 N N . ARG A 1 225 ? 0.863 -11.662 15.945 1.00 96.38 225 ARG A N 1
ATOM 1593 C CA . ARG A 1 225 ? 1.431 -11.596 17.304 1.00 96.38 225 ARG A CA 1
ATOM 1594 C C . ARG A 1 225 ? 2.790 -10.879 17.350 1.00 96.38 225 ARG A C 1
ATOM 1596 O O . ARG A 1 225 ? 3.691 -11.287 18.077 1.00 96.38 225 ARG A O 1
ATOM 1603 N N . GLY A 1 226 ? 2.921 -9.809 16.570 1.00 94.94 226 GLY A N 1
ATOM 1604 C CA . GLY A 1 226 ? 4.089 -8.932 16.536 1.00 94.94 226 GLY A CA 1
ATOM 1605 C C . GLY A 1 226 ? 5.166 -9.291 15.514 1.00 94.94 226 GLY A C 1
ATOM 1606 O O . GLY A 1 226 ? 6.118 -8.526 15.375 1.00 94.94 226 GLY A O 1
ATOM 1607 N N . GLU A 1 227 ? 5.021 -10.388 14.764 1.00 94.44 227 GLU A N 1
ATOM 1608 C CA 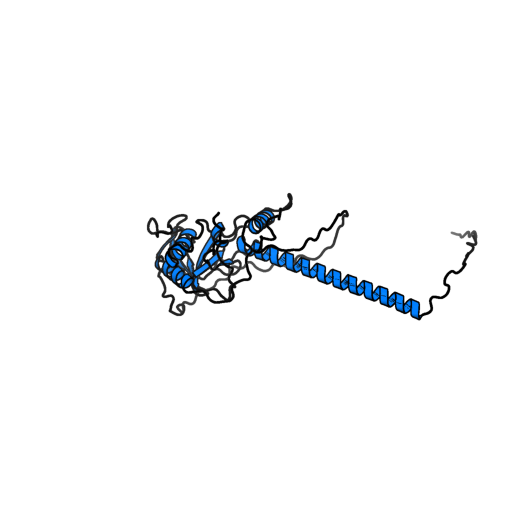. GLU A 1 227 ? 5.982 -10.770 13.717 1.00 94.44 227 GLU A CA 1
ATOM 1609 C C . GLU A 1 227 ? 6.022 -9.751 12.564 1.00 94.44 227 GLU A C 1
ATOM 1611 O O . GLU A 1 227 ? 7.084 -9.458 12.018 1.00 94.44 227 GLU A O 1
ATOM 1616 N N . ILE A 1 228 ? 4.873 -9.154 12.224 1.00 94.75 228 ILE A N 1
ATOM 1617 C CA . ILE A 1 228 ? 4.777 -8.046 11.270 1.00 94.75 228 ILE A CA 1
ATOM 1618 C C . ILE A 1 228 ? 4.410 -6.775 12.030 1.00 94.75 228 ILE A C 1
ATOM 1620 O O . ILE A 1 228 ? 3.289 -6.620 12.512 1.00 94.75 228 ILE A O 1
ATOM 1624 N N . THR A 1 229 ? 5.349 -5.830 12.084 1.00 95.06 229 THR A N 1
ATOM 1625 C CA . THR A 1 229 ? 5.114 -4.489 12.628 1.00 95.06 229 THR A CA 1
ATOM 1626 C C . THR A 1 229 ? 5.255 -3.461 11.516 1.00 95.06 229 THR A C 1
ATOM 1628 O O . THR A 1 229 ? 6.360 -3.170 11.068 1.00 95.06 229 THR A O 1
ATOM 1631 N N . LEU A 1 230 ? 4.128 -2.901 11.075 1.00 96.19 230 LEU A N 1
ATOM 1632 C CA . LEU A 1 230 ? 4.137 -1.821 10.091 1.00 96.19 230 LEU A CA 1
ATOM 1633 C C . LEU A 1 230 ? 4.688 -0.519 10.710 1.00 96.19 230 LEU A C 1
ATOM 1635 O O . LEU A 1 230 ? 4.463 -0.266 11.900 1.00 96.19 230 LEU A O 1
ATOM 1639 N N . PRO A 1 231 ? 5.351 0.346 9.924 1.00 95.00 231 PRO A N 1
ATOM 1640 C CA . PRO A 1 231 ? 5.689 1.704 10.340 1.00 95.00 231 PRO A CA 1
ATOM 1641 C C . PRO A 1 231 ? 4.466 2.516 10.788 1.00 95.00 231 PRO A C 1
ATOM 1643 O O . PRO A 1 231 ? 3.325 2.196 10.448 1.00 95.00 231 PRO A O 1
ATOM 1646 N N . LYS A 1 232 ? 4.696 3.589 11.552 1.00 94.38 232 LYS A N 1
ATOM 1647 C CA . LYS A 1 232 ? 3.615 4.466 12.041 1.00 94.38 232 LYS A CA 1
ATOM 1648 C C . LYS A 1 232 ? 3.021 5.376 10.960 1.00 94.38 232 LYS A C 1
ATOM 1650 O O . LYS A 1 232 ? 1.878 5.792 11.100 1.00 94.38 232 LYS A O 1
ATOM 1655 N N . ASP A 1 233 ? 3.783 5.672 9.908 1.00 92.69 233 ASP A N 1
ATOM 1656 C CA . ASP A 1 233 ? 3.410 6.636 8.872 1.00 92.69 233 ASP A CA 1
ATOM 1657 C C . ASP A 1 233 ? 3.060 5.909 7.562 1.00 92.69 233 ASP A C 1
ATOM 1659 O O . ASP A 1 233 ? 3.819 5.050 7.111 1.00 92.69 233 ASP A O 1
ATOM 1663 N N . VAL A 1 234 ? 1.938 6.268 6.919 1.00 93.56 234 VAL A N 1
ATOM 1664 C CA . VAL A 1 234 ? 1.462 5.656 5.650 1.00 93.56 234 VAL A CA 1
ATOM 1665 C C . VAL A 1 234 ? 2.539 5.683 4.562 1.00 93.56 234 VAL A C 1
ATOM 1667 O O . VAL A 1 234 ? 2.717 4.708 3.831 1.00 93.56 234 VAL A O 1
ATOM 1670 N N . THR A 1 235 ? 3.303 6.774 4.506 1.00 90.38 235 THR A N 1
ATOM 1671 C CA . THR A 1 235 ? 4.398 6.986 3.552 1.00 90.38 235 THR A CA 1
ATOM 1672 C C . THR A 1 235 ? 5.532 5.974 3.701 1.00 90.38 235 THR A C 1
ATOM 1674 O O . THR A 1 235 ? 6.240 5.718 2.739 1.00 90.38 235 THR A O 1
ATOM 1677 N N . GLN A 1 236 ? 5.686 5.371 4.883 1.00 91.00 236 GLN A N 1
ATOM 1678 C CA . GLN A 1 236 ? 6.656 4.308 5.154 1.00 91.00 236 GLN A CA 1
ATOM 1679 C C . GLN A 1 236 ? 6.014 2.915 5.068 1.00 91.00 236 GLN A C 1
ATOM 1681 O O . GLN A 1 236 ? 6.681 1.932 4.757 1.00 91.00 236 GLN A O 1
ATOM 1686 N N . GLN A 1 237 ? 4.710 2.797 5.332 1.00 94.06 237 GLN A N 1
ATOM 1687 C CA . GLN A 1 237 ? 3.999 1.516 5.260 1.00 94.06 237 GLN A CA 1
ATOM 1688 C C . GLN A 1 237 ? 3.989 0.921 3.847 1.00 94.06 237 GLN A C 1
ATOM 1690 O O . GLN A 1 237 ? 4.052 -0.300 3.709 1.00 94.06 237 GLN A O 1
ATOM 1695 N N . ILE A 1 238 ? 3.964 1.756 2.803 1.00 91.56 238 ILE A N 1
ATOM 1696 C CA . ILE A 1 238 ? 4.026 1.301 1.404 1.00 91.56 238 ILE A CA 1
ATOM 1697 C C . ILE A 1 238 ? 5.325 0.553 1.068 1.00 91.56 238 ILE A C 1
ATOM 1699 O O . ILE A 1 238 ? 5.342 -0.279 0.157 1.00 91.56 238 ILE A O 1
ATOM 1703 N N . ASP A 1 239 ? 6.400 0.782 1.820 1.00 88.00 239 ASP A N 1
ATOM 1704 C CA . ASP A 1 239 ? 7.669 0.073 1.644 1.00 88.00 239 ASP A CA 1
ATOM 1705 C C . ASP A 1 239 ? 7.658 -1.334 2.261 1.00 88.00 239 ASP A C 1
ATOM 1707 O O . ASP A 1 239 ? 8.586 -2.109 2.039 1.00 88.00 239 ASP A O 1
ATOM 1711 N N . THR A 1 240 ? 6.608 -1.690 3.008 1.00 89.88 240 THR A N 1
ATOM 1712 C CA . THR A 1 240 ? 6.500 -2.991 3.673 1.00 89.88 240 THR A CA 1
ATOM 1713 C C . THR A 1 240 ? 5.755 -4.008 2.809 1.00 89.88 240 THR A C 1
ATOM 1715 O O . THR A 1 240 ? 4.645 -3.764 2.333 1.00 89.88 240 THR A O 1
ATOM 1718 N N . GLY A 1 241 ? 6.339 -5.199 2.667 1.00 91.19 241 GLY A N 1
ATOM 1719 C CA . GLY A 1 241 ? 5.730 -6.321 1.956 1.00 91.19 241 GLY A CA 1
ATOM 1720 C C . GLY A 1 241 ? 5.896 -6.293 0.436 1.00 91.19 241 GLY A C 1
ATOM 1721 O O . GLY A 1 241 ? 6.605 -5.471 -0.144 1.00 91.19 241 GLY A O 1
ATOM 1722 N N . ASP A 1 242 ? 5.234 -7.242 -0.220 1.00 92.00 242 ASP A N 1
ATOM 1723 C CA . ASP A 1 242 ? 5.347 -7.448 -1.662 1.00 92.00 242 ASP A CA 1
ATOM 1724 C C . ASP A 1 242 ? 4.225 -6.743 -2.420 1.00 92.00 242 ASP A C 1
ATOM 1726 O O . ASP A 1 242 ? 3.091 -6.652 -1.949 1.00 92.00 242 ASP A O 1
ATOM 1730 N N . ARG A 1 243 ? 4.527 -6.269 -3.631 1.00 93.00 243 ARG A N 1
ATOM 1731 C CA . ARG A 1 243 ? 3.513 -5.702 -4.522 1.00 93.00 243 ARG A CA 1
ATOM 1732 C C . ARG A 1 243 ? 2.531 -6.781 -4.966 1.00 93.00 243 ARG A C 1
ATOM 1734 O O . ARG A 1 243 ? 2.945 -7.903 -5.239 1.00 93.00 243 ARG A O 1
ATOM 1741 N N . VAL A 1 244 ? 1.254 -6.436 -5.079 1.00 93.75 244 VAL A N 1
ATOM 1742 C CA . VAL A 1 244 ? 0.190 -7.338 -5.542 1.00 93.75 244 VAL A CA 1
ATOM 1743 C C . VAL A 1 244 ? -0.390 -6.814 -6.853 1.00 93.75 244 VAL A C 1
ATOM 1745 O O . VAL A 1 244 ? -0.533 -5.606 -7.046 1.00 93.75 244 VAL A O 1
ATOM 1748 N N . ASP A 1 245 ? -0.676 -7.727 -7.776 1.00 90.38 245 ASP A N 1
ATOM 1749 C CA . ASP A 1 245 ? -1.413 -7.431 -9.001 1.00 90.38 245 ASP A CA 1
ATOM 1750 C C . ASP A 1 245 ? -2.873 -7.069 -8.653 1.00 90.38 245 ASP A C 1
ATOM 1752 O O . ASP A 1 245 ? -3.480 -7.779 -7.850 1.00 90.38 245 ASP A O 1
ATOM 1756 N N . PRO A 1 246 ? -3.475 -6.011 -9.229 1.00 87.06 246 PRO A N 1
ATOM 1757 C CA . PRO A 1 246 ? -4.865 -5.649 -8.941 1.00 87.06 246 PRO A CA 1
ATOM 1758 C C . PRO A 1 246 ? -5.876 -6.792 -9.136 1.00 87.06 246 PRO A C 1
ATOM 1760 O O . PRO A 1 246 ? -6.879 -6.844 -8.431 1.00 87.06 246 PRO A O 1
ATOM 1763 N N . ALA A 1 247 ? -5.611 -7.743 -10.040 1.00 88.25 247 ALA A N 1
ATOM 1764 C CA . ALA A 1 247 ? -6.470 -8.912 -10.240 1.00 88.25 247 ALA A CA 1
ATOM 1765 C C . ALA A 1 247 ? -6.332 -9.984 -9.136 1.00 88.25 247 ALA A C 1
ATOM 1767 O O . ALA A 1 247 ? -7.108 -10.937 -9.105 1.00 88.25 247 ALA A O 1
ATOM 1768 N N . ALA A 1 248 ? -5.348 -9.848 -8.243 1.00 92.88 248 ALA A N 1
ATOM 1769 C CA . ALA A 1 248 ? -5.035 -10.785 -7.165 1.00 92.88 248 ALA A CA 1
ATOM 1770 C C . ALA A 1 248 ? -5.271 -10.202 -5.757 1.00 92.88 248 ALA A C 1
ATOM 1772 O O . ALA A 1 248 ? -4.837 -10.809 -4.768 1.00 92.88 248 ALA A O 1
ATOM 1773 N N . ILE A 1 249 ? -5.955 -9.051 -5.656 1.00 95.19 249 ILE A N 1
ATOM 1774 C CA . ILE A 1 249 ? -6.340 -8.445 -4.372 1.00 95.19 249 ILE A CA 1
ATOM 1775 C C . ILE A 1 249 ? -7.093 -9.475 -3.534 1.00 95.19 249 ILE A C 1
ATOM 1777 O O . ILE A 1 249 ? -8.020 -10.140 -3.995 1.00 95.19 249 ILE A O 1
ATOM 1781 N N . SER A 1 250 ? -6.664 -9.615 -2.289 1.00 96.50 250 SER A N 1
ATOM 1782 C CA . SER A 1 250 ? -7.203 -10.558 -1.319 1.00 96.50 250 SER A CA 1
ATOM 1783 C C . SER A 1 250 ? -7.365 -9.893 0.049 1.00 96.50 250 SER A C 1
ATOM 1785 O O . SER A 1 250 ? -6.737 -8.863 0.307 1.00 96.50 250 SER A O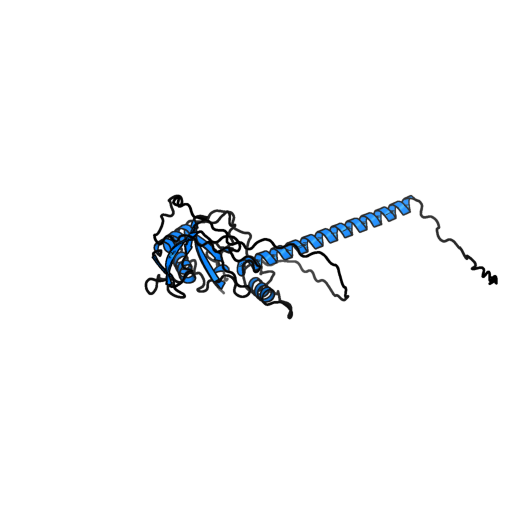 1
ATOM 1787 N N . PRO A 1 251 ? -8.175 -10.471 0.956 1.00 97.94 251 PRO A N 1
ATOM 1788 C CA . PRO A 1 251 ? -8.328 -9.927 2.298 1.00 97.94 251 PRO A CA 1
ATOM 1789 C C . PRO A 1 251 ? -6.974 -9.789 3.010 1.00 97.94 251 PRO A C 1
ATOM 1791 O O . PRO A 1 251 ? -6.171 -10.726 3.018 1.00 97.94 251 PRO A O 1
ATOM 1794 N N . GLY A 1 252 ? -6.736 -8.621 3.600 1.00 97.62 252 GLY A N 1
ATOM 1795 C CA . GLY A 1 252 ? -5.490 -8.234 4.258 1.00 97.62 252 GLY A CA 1
ATOM 1796 C C . GLY A 1 252 ? -4.590 -7.340 3.411 1.00 97.62 252 GLY A C 1
ATOM 1797 O O . GLY A 1 252 ? -3.799 -6.592 3.976 1.00 97.62 252 GLY A O 1
ATOM 1798 N N . ASP A 1 253 ? -4.725 -7.346 2.083 1.00 98.25 253 ASP A N 1
ATOM 1799 C CA . ASP A 1 253 ? -3.895 -6.492 1.234 1.00 98.25 253 ASP A CA 1
ATOM 1800 C C . ASP A 1 253 ? -4.131 -5.002 1.543 1.00 98.25 253 ASP A C 1
ATOM 1802 O O . ASP A 1 253 ? -5.263 -4.544 1.713 1.00 98.25 253 ASP A O 1
ATOM 1806 N N . LEU A 1 254 ? -3.048 -4.230 1.621 1.00 98.00 254 LEU A N 1
ATOM 1807 C CA . LEU A 1 254 ? -3.080 -2.792 1.862 1.00 98.00 254 LEU A CA 1
ATOM 1808 C C . LEU A 1 254 ? -3.150 -2.057 0.529 1.00 98.00 254 LEU A C 1
ATOM 1810 O O . LEU A 1 254 ? -2.276 -2.226 -0.322 1.00 98.00 254 LEU A O 1
ATOM 1814 N N . VAL A 1 255 ? -4.170 -1.225 0.362 1.00 96.56 255 VAL A N 1
ATOM 1815 C CA . VAL A 1 255 ? -4.390 -0.415 -0.835 1.00 96.56 255 VAL A CA 1
ATOM 1816 C C . VAL A 1 255 ? -4.015 1.024 -0.519 1.00 96.56 255 VAL A C 1
ATOM 1818 O O . VAL A 1 255 ? -4.732 1.719 0.198 1.00 96.56 255 VAL A O 1
ATOM 1821 N N . PHE A 1 256 ? -2.874 1.457 -1.046 1.00 95.12 256 PHE A N 1
ATOM 1822 C CA . PHE A 1 256 ? -2.349 2.811 -0.903 1.00 95.12 256 PHE A CA 1
ATOM 1823 C C . PHE A 1 256 ? -2.810 3.693 -2.058 1.00 95.12 256 PHE A C 1
ATOM 1825 O O . PHE A 1 256 ? -2.760 3.281 -3.220 1.00 95.12 256 PHE A O 1
ATOM 1832 N N . PHE A 1 257 ? -3.234 4.913 -1.740 1.00 91.62 257 PHE A N 1
ATOM 1833 C CA . PHE A 1 257 ? -3.785 5.858 -2.708 1.00 91.62 257 PHE A CA 1
ATOM 1834 C C . PHE A 1 257 ? -3.593 7.311 -2.253 1.00 91.62 257 PHE A C 1
ATOM 1836 O O . PHE A 1 257 ? -2.987 7.589 -1.214 1.00 91.62 257 PHE A O 1
ATOM 1843 N N . ASN A 1 258 ? -4.107 8.242 -3.063 1.00 86.75 258 ASN A N 1
ATOM 1844 C CA . ASN A 1 258 ? -3.957 9.685 -2.874 1.00 86.75 258 ASN A CA 1
ATOM 1845 C C . ASN A 1 258 ? -2.475 10.094 -2.766 1.00 86.75 258 ASN A C 1
ATOM 1847 O O . ASN A 1 258 ? -2.003 10.572 -1.730 1.00 86.75 258 ASN A O 1
ATOM 1851 N N . PHE A 1 259 ? -1.731 9.816 -3.838 1.00 84.06 259 PHE A N 1
ATOM 1852 C CA . PHE A 1 259 ? -0.297 10.065 -3.921 1.00 84.06 259 PHE A CA 1
ATOM 1853 C C . PHE A 1 259 ? 0.006 11.546 -4.116 1.00 84.06 259 PHE A C 1
ATOM 1855 O O . PHE A 1 259 ? -0.598 12.215 -4.954 1.00 84.06 259 PHE A O 1
ATOM 1862 N N . THR A 1 260 ? 0.996 12.031 -3.378 1.00 76.75 260 THR A N 1
ATOM 1863 C CA . THR A 1 260 ? 1.606 13.341 -3.611 1.00 76.75 260 THR A CA 1
ATOM 1864 C C . THR A 1 260 ? 2.945 13.164 -4.326 1.00 76.75 260 THR A C 1
ATOM 1866 O O . THR A 1 260 ? 3.602 12.138 -4.122 1.00 76.75 260 THR A O 1
ATOM 1869 N N . PRO A 1 261 ? 3.380 14.137 -5.148 1.00 65.81 261 PRO A N 1
ATOM 1870 C CA . PRO A 1 261 ? 4.614 14.006 -5.920 1.00 65.81 261 PRO A CA 1
ATOM 1871 C C . PRO A 1 261 ? 5.870 13.729 -5.089 1.00 65.81 261 PRO A C 1
ATOM 1873 O O . PRO A 1 261 ? 6.760 13.036 -5.580 1.00 65.81 261 PRO A O 1
ATOM 1876 N N . ASP A 1 262 ? 5.900 14.215 -3.844 1.00 68.69 262 ASP A N 1
ATOM 1877 C CA . ASP A 1 262 ? 7.118 14.261 -3.030 1.00 68.69 262 ASP A CA 1
ATOM 1878 C C . ASP A 1 262 ? 7.049 13.371 -1.775 1.00 68.69 262 ASP A C 1
ATOM 1880 O O . ASP A 1 262 ? 8.084 13.050 -1.192 1.00 68.69 262 ASP A O 1
ATOM 1884 N N . HIS A 1 263 ? 5.850 12.951 -1.346 1.00 70.94 263 HIS A N 1
ATOM 1885 C CA . HIS A 1 263 ? 5.663 12.199 -0.095 1.00 70.94 263 HIS A CA 1
ATOM 1886 C C . HIS A 1 263 ? 5.010 10.824 -0.277 1.00 70.94 263 HIS A C 1
ATOM 1888 O O . HIS A 1 263 ? 4.832 10.106 0.703 1.00 70.94 263 HIS A O 1
ATOM 1894 N N . GLY A 1 264 ? 4.666 10.425 -1.505 1.00 81.88 264 GLY A N 1
ATOM 1895 C CA . GLY A 1 264 ? 4.011 9.141 -1.755 1.00 81.88 264 GLY A CA 1
ATOM 1896 C C . GLY A 1 264 ? 2.554 9.130 -1.265 1.00 81.88 264 GLY A C 1
ATOM 1897 O O . GLY A 1 264 ? 1.882 10.167 -1.352 1.00 81.88 264 GLY A O 1
ATOM 1898 N N . PRO A 1 265 ? 2.018 7.976 -0.822 1.00 89.75 265 PRO A N 1
ATOM 1899 C CA . PRO A 1 265 ? 0.607 7.847 -0.471 1.00 89.75 265 PRO A CA 1
ATOM 1900 C C . PRO A 1 265 ? 0.278 8.584 0.823 1.00 89.75 265 PRO A C 1
ATOM 1902 O O . PRO A 1 265 ? 1.011 8.510 1.807 1.00 89.75 265 PRO A O 1
ATOM 1905 N N . THR A 1 266 ? -0.881 9.231 0.845 1.00 90.44 266 THR A N 1
ATOM 1906 C CA . THR A 1 266 ? -1.410 9.885 2.054 1.00 90.44 266 THR A CA 1
ATOM 1907 C C . THR A 1 266 ? -2.558 9.107 2.688 1.00 90.44 266 THR A C 1
ATOM 1909 O O . THR A 1 266 ? -2.979 9.425 3.798 1.00 90.44 266 THR A O 1
ATOM 1912 N N . ALA A 1 267 ? -3.053 8.074 2.005 1.00 92.62 267 ALA A N 1
ATOM 1913 C CA . ALA A 1 267 ? -4.178 7.272 2.443 1.00 92.62 267 ALA A CA 1
ATOM 1914 C C . ALA A 1 267 ? -3.925 5.779 2.208 1.00 92.62 267 ALA A C 1
ATOM 1916 O O . ALA A 1 267 ? -3.237 5.381 1.262 1.00 92.62 267 ALA A O 1
ATOM 1917 N N . VAL A 1 268 ? -4.502 4.958 3.084 1.00 97.12 268 VAL A N 1
ATOM 1918 C CA . VAL A 1 268 ? -4.458 3.498 3.008 1.00 97.12 268 VAL A CA 1
ATOM 1919 C C . VAL A 1 268 ? -5.804 2.919 3.433 1.00 97.12 268 VAL A C 1
ATOM 1921 O O . VAL A 1 268 ? -6.406 3.380 4.402 1.00 97.12 268 VAL A O 1
ATOM 1924 N N . MET A 1 269 ? -6.264 1.907 2.702 1.00 97.75 269 MET A N 1
ATOM 1925 C CA . MET A 1 269 ? -7.370 1.029 3.089 1.00 97.75 269 MET A CA 1
ATOM 1926 C C . MET A 1 269 ? -6.861 -0.404 3.221 1.00 97.75 269 MET A C 1
ATOM 1928 O O . MET A 1 269 ? -5.924 -0.798 2.528 1.00 97.75 269 MET A O 1
ATOM 1932 N N . LEU A 1 270 ? -7.497 -1.194 4.085 1.00 98.31 270 LEU A N 1
ATOM 1933 C CA . LEU A 1 270 ? -7.230 -2.628 4.197 1.00 98.31 270 LEU A CA 1
ATOM 1934 C C . LEU A 1 270 ? -8.329 -3.402 3.473 1.00 98.31 270 LEU A C 1
ATOM 1936 O O . LEU A 1 270 ? -9.500 -3.290 3.834 1.00 98.31 270 LEU A O 1
ATOM 1940 N N . ALA A 1 271 ? -7.963 -4.175 2.453 1.00 97.81 271 ALA A N 1
ATOM 1941 C CA . ALA A 1 271 ? -8.898 -4.966 1.666 1.00 97.81 271 ALA A CA 1
ATOM 1942 C C . ALA A 1 271 ? -9.539 -6.071 2.517 1.00 97.81 271 ALA A C 1
ATOM 1944 O O . ALA A 1 271 ? -8.855 -6.807 3.226 1.00 97.81 271 ALA A O 1
ATOM 1945 N N . ILE A 1 272 ? -10.856 -6.215 2.408 1.00 96.38 272 ILE A N 1
ATOM 1946 C CA . ILE A 1 272 ? -11.623 -7.325 2.999 1.00 96.38 272 ILE A CA 1
ATOM 1947 C C . ILE A 1 272 ? -12.224 -8.232 1.924 1.00 96.38 272 ILE A C 1
ATOM 1949 O O . ILE A 1 272 ? -12.545 -9.382 2.191 1.00 96.38 272 ILE A O 1
ATOM 1953 N N . THR A 1 273 ? -12.341 -7.729 0.696 1.00 92.94 273 THR A N 1
ATOM 1954 C CA . THR A 1 273 ? -12.671 -8.476 -0.522 1.00 92.94 273 THR A CA 1
ATOM 1955 C C . THR A 1 273 ? -11.878 -7.859 -1.689 1.00 92.94 273 THR A C 1
ATOM 1957 O O . THR A 1 273 ? -11.222 -6.834 -1.489 1.00 92.94 273 THR A O 1
ATOM 1960 N N . PRO A 1 274 ? -11.941 -8.408 -2.919 1.00 90.56 274 PRO A N 1
ATOM 1961 C CA . PRO A 1 274 ? -11.293 -7.787 -4.078 1.00 90.56 274 PRO A CA 1
ATOM 1962 C C . PRO A 1 274 ? -11.775 -6.365 -4.410 1.00 90.56 274 PRO A C 1
ATOM 1964 O O . PRO A 1 274 ? -11.086 -5.651 -5.131 1.00 90.56 274 PRO A O 1
ATOM 1967 N N . THR A 1 275 ? -12.947 -5.947 -3.915 1.00 90.50 275 THR A N 1
ATOM 1968 C CA . THR A 1 275 ? -13.558 -4.647 -4.244 1.00 90.50 275 THR A CA 1
ATOM 1969 C C . THR A 1 275 ? -13.927 -3.800 -3.030 1.00 90.50 275 THR A C 1
ATOM 1971 O O . THR A 1 275 ? -14.257 -2.633 -3.204 1.00 90.50 275 THR A O 1
ATOM 1974 N N . LEU A 1 276 ? -13.863 -4.341 -1.811 1.00 93.81 276 LEU A N 1
ATOM 1975 C CA . LEU A 1 276 ? -14.219 -3.638 -0.575 1.00 93.81 276 LEU A CA 1
ATOM 1976 C C . LEU A 1 276 ? -13.052 -3.632 0.411 1.00 93.81 276 LEU A C 1
ATOM 1978 O O . LEU A 1 276 ? -12.303 -4.607 0.513 1.00 93.81 276 LEU A O 1
ATOM 1982 N N . GLY A 1 277 ? -12.947 -2.562 1.192 1.00 96.06 277 GLY A N 1
ATOM 1983 C CA . GLY A 1 277 ? -11.964 -2.424 2.258 1.00 96.06 277 GLY A CA 1
ATOM 1984 C C . GLY A 1 277 ? -12.480 -1.621 3.444 1.00 96.06 277 GLY A C 1
ATOM 1985 O O . GLY A 1 277 ? -13.531 -0.984 3.376 1.00 96.06 277 GLY A O 1
ATOM 1986 N N . ILE A 1 278 ? -11.714 -1.651 4.532 1.00 97.56 278 ILE A N 1
ATOM 1987 C CA . ILE A 1 278 ? -11.960 -0.830 5.716 1.00 97.56 278 ILE A CA 1
ATOM 1988 C C . ILE A 1 278 ? -11.379 0.565 5.480 1.00 97.56 278 ILE A C 1
ATOM 1990 O O . ILE A 1 278 ? -10.171 0.719 5.283 1.00 97.56 278 ILE A O 1
ATOM 1994 N N . ASP A 1 279 ? -12.254 1.567 5.487 1.00 94.81 279 ASP A N 1
ATOM 1995 C CA . ASP A 1 279 ? -11.948 2.981 5.319 1.00 94.81 279 ASP A CA 1
ATOM 1996 C C . ASP A 1 279 ? -11.946 3.703 6.673 1.00 94.81 279 ASP A C 1
ATOM 1998 O O . ASP A 1 279 ? -12.978 3.846 7.332 1.00 94.81 279 ASP A O 1
ATOM 2002 N N . ALA A 1 280 ? -10.769 4.196 7.054 1.00 95.88 280 ALA A N 1
ATOM 2003 C CA . ALA A 1 280 ? -10.545 5.073 8.203 1.00 95.88 280 ALA A CA 1
ATOM 2004 C C . ALA A 1 280 ? -9.896 6.408 7.781 1.00 95.88 280 ALA A C 1
ATOM 2006 O O . ALA A 1 280 ? -9.187 7.045 8.559 1.00 95.88 280 ALA A O 1
ATOM 2007 N N . THR A 1 281 ? -10.070 6.814 6.521 1.00 92.50 281 THR A N 1
ATOM 2008 C CA . THR A 1 281 ? -9.387 7.979 5.931 1.00 92.50 281 THR A CA 1
ATOM 2009 C C . THR A 1 281 ? -10.160 9.281 6.107 1.00 92.50 281 THR A C 1
ATOM 2011 O O . THR A 1 281 ? -9.583 10.366 6.052 1.00 92.50 281 THR A O 1
ATOM 2014 N N . THR A 1 282 ? -11.469 9.197 6.346 1.00 91.12 282 THR A N 1
ATOM 2015 C CA . THR A 1 282 ? -12.317 10.376 6.544 1.00 91.12 282 THR A CA 1
ATOM 2016 C C . THR A 1 282 ? -12.375 10.732 8.018 1.00 91.12 282 THR A C 1
ATOM 2018 O O . THR A 1 282 ? -13.069 10.094 8.803 1.00 91.12 282 THR A O 1
ATOM 2021 N N . LEU A 1 283 ? -11.611 11.757 8.388 1.00 92.94 283 LEU A N 1
ATOM 2022 C CA . LEU A 1 283 ? -11.458 12.184 9.774 1.00 92.94 283 LEU A CA 1
ATOM 2023 C C . LEU A 1 283 ? -12.792 12.597 10.401 1.00 92.94 283 LEU A C 1
ATOM 2025 O O . LEU A 1 283 ? -13.641 13.213 9.756 1.00 92.94 283 LEU A O 1
ATOM 2029 N N . ASN A 1 284 ? -12.928 12.313 11.695 1.00 93.00 284 ASN A N 1
ATOM 2030 C CA . ASN A 1 284 ? -14.111 12.603 12.502 1.00 93.00 284 ASN A CA 1
ATOM 2031 C C . ASN A 1 284 ? -15.393 11.940 11.973 1.00 93.00 284 ASN A C 1
ATOM 2033 O O . ASN A 1 284 ? -16.493 12.424 12.231 1.00 93.00 284 ASN A O 1
ATOM 2037 N N . GLN A 1 285 ? -15.251 10.831 11.249 1.00 93.25 285 GLN A N 1
ATOM 2038 C CA . GLN A 1 285 ? -16.345 9.945 10.871 1.00 93.25 285 GLN A CA 1
ATOM 2039 C C . GLN A 1 285 ? -16.084 8.546 11.426 1.00 93.25 285 GLN A C 1
ATOM 2041 O O . GLN A 1 285 ? -14.929 8.198 11.685 1.00 93.25 285 GLN A O 1
ATOM 2046 N N . PRO A 1 286 ? -17.128 7.726 11.605 1.00 95.69 286 PRO A N 1
ATOM 2047 C CA . PRO A 1 286 ? -16.935 6.323 11.906 1.00 95.69 286 PRO A CA 1
ATOM 2048 C C . PRO A 1 286 ? -16.125 5.617 10.811 1.00 95.69 286 PRO A C 1
ATOM 2050 O O . PRO A 1 286 ? -16.354 5.826 9.617 1.00 95.69 286 PRO A O 1
ATOM 2053 N N . ILE A 1 287 ? -15.217 4.742 11.230 1.00 96.62 287 ILE A N 1
ATOM 2054 C CA . ILE A 1 287 ? -14.573 3.741 10.388 1.00 96.62 287 ILE A CA 1
ATOM 2055 C C . ILE A 1 287 ? -15.678 2.907 9.750 1.00 96.62 287 ILE A C 1
ATOM 2057 O O . ILE A 1 287 ? -16.605 2.463 10.433 1.00 96.62 287 ILE A O 1
ATOM 2061 N N . ALA A 1 288 ? -15.584 2.698 8.445 1.00 93.75 288 ALA A N 1
ATOM 2062 C CA . ALA A 1 288 ? -16.637 2.065 7.669 1.00 93.75 288 ALA A CA 1
ATOM 2063 C C . ALA A 1 288 ? -16.059 1.125 6.615 1.00 93.75 288 ALA A C 1
ATOM 2065 O O . ALA A 1 288 ? -14.898 1.236 6.234 1.00 93.75 288 ALA A O 1
ATOM 2066 N N . ILE A 1 289 ? -16.886 0.224 6.099 1.00 92.88 289 ILE A N 1
ATOM 2067 C CA . ILE A 1 289 ? -16.586 -0.460 4.845 1.00 92.88 289 ILE A CA 1
ATOM 2068 C C . ILE A 1 289 ? -16.896 0.479 3.683 1.00 92.88 289 ILE A C 1
ATOM 2070 O O . ILE A 1 289 ? -17.965 1.096 3.635 1.00 92.88 289 ILE A O 1
ATOM 2074 N N . GLY A 1 290 ? -15.964 0.551 2.740 1.00 88.44 290 GLY A N 1
ATOM 2075 C CA . GLY A 1 290 ? -16.108 1.262 1.476 1.00 88.44 290 GLY A CA 1
ATOM 2076 C C . GLY A 1 290 ? -15.567 0.443 0.308 1.00 88.44 290 GLY A C 1
ATOM 2077 O O . GLY A 1 290 ? -14.898 -0.576 0.493 1.00 88.44 290 GLY A O 1
ATOM 2078 N N . VAL A 1 291 ? -15.858 0.901 -0.905 1.00 89.75 291 VAL A N 1
ATOM 2079 C CA . VAL A 1 291 ? -15.278 0.359 -2.138 1.00 89.75 291 VAL A CA 1
ATOM 2080 C C . VAL A 1 291 ? -13.807 0.757 -2.195 1.00 89.75 291 VAL A C 1
ATOM 2082 O O . VAL A 1 291 ? -13.441 1.877 -1.838 1.00 89.75 291 VAL A O 1
ATOM 2085 N N . LEU A 1 292 ? -12.956 -0.182 -2.605 1.00 89.69 292 LEU A N 1
ATOM 2086 C CA . LEU A 1 292 ? -11.535 0.079 -2.779 1.00 89.69 292 LEU A CA 1
ATOM 2087 C C . LEU A 1 292 ? -11.326 1.105 -3.901 1.00 89.69 292 LEU A C 1
ATOM 2089 O O . LEU A 1 292 ? -11.947 0.985 -4.960 1.00 89.69 292 LEU A O 1
ATOM 2093 N N . PRO A 1 293 ? -10.430 2.088 -3.713 1.00 86.75 293 PRO A N 1
ATOM 2094 C CA . PRO A 1 293 ? -10.131 3.054 -4.755 1.00 86.75 293 PRO A CA 1
ATOM 2095 C C . PRO A 1 293 ? -9.563 2.353 -5.992 1.00 86.75 293 PRO A C 1
ATOM 2097 O O . PRO A 1 293 ? -8.830 1.366 -5.895 1.00 86.75 293 PRO A O 1
ATOM 2100 N N . THR A 1 294 ? -9.885 2.892 -7.165 1.00 80.06 294 THR A N 1
ATOM 2101 C CA . THR A 1 294 ? -9.388 2.406 -8.456 1.00 80.06 294 THR A CA 1
ATOM 2102 C C . THR A 1 294 ? -8.510 3.461 -9.138 1.00 80.06 294 THR A C 1
ATOM 2104 O O . THR A 1 294 ? -8.408 4.612 -8.703 1.00 80.06 294 THR A O 1
ATOM 2107 N N . GLY A 1 295 ? -7.819 3.065 -10.209 1.00 79.44 295 GLY A N 1
ATOM 2108 C CA . GLY A 1 295 ? -6.896 3.938 -10.933 1.00 79.44 295 GLY A CA 1
ATOM 2109 C C . GLY A 1 295 ? -5.500 3.935 -10.313 1.00 79.44 295 GLY A C 1
ATOM 2110 O O . GLY A 1 295 ? -4.813 2.916 -10.341 1.00 79.44 295 GLY A O 1
ATOM 2111 N N . ASN A 1 296 ? -5.058 5.080 -9.793 1.00 82.69 296 ASN A N 1
ATOM 2112 C CA . ASN A 1 296 ? -3.715 5.242 -9.239 1.00 82.69 296 ASN A CA 1
ATOM 2113 C C . ASN A 1 296 ? -3.627 4.695 -7.806 1.00 82.69 296 ASN A C 1
ATOM 2115 O O . ASN A 1 296 ? -3.736 5.443 -6.831 1.00 82.69 296 ASN A O 1
ATOM 2119 N N . VAL A 1 297 ? -3.450 3.378 -7.703 1.00 88.44 297 VAL A N 1
ATOM 2120 C CA . VAL A 1 297 ? -3.318 2.654 -6.437 1.00 88.44 297 VAL A CA 1
ATOM 2121 C C . VAL A 1 297 ? -2.105 1.733 -6.442 1.00 88.44 297 VAL A C 1
ATOM 2123 O O . VAL A 1 297 ? -1.745 1.159 -7.472 1.00 88.44 297 VAL A O 1
ATOM 2126 N N . ILE A 1 298 ? -1.492 1.557 -5.272 1.00 91.62 298 ILE A N 1
ATOM 2127 C CA . ILE A 1 298 ? -0.461 0.542 -5.044 1.00 91.62 298 ILE A CA 1
ATOM 2128 C C . ILE A 1 298 ? -0.969 -0.443 -4.004 1.00 91.62 298 ILE A C 1
ATOM 2130 O O . ILE A 1 298 ? -1.295 -0.053 -2.887 1.00 91.62 298 ILE A O 1
ATOM 2134 N N . ILE A 1 299 ? -1.007 -1.724 -4.369 1.00 94.88 299 ILE A N 1
ATOM 2135 C CA . ILE A 1 299 ? -1.419 -2.795 -3.469 1.00 94.88 299 ILE A CA 1
ATOM 2136 C C . ILE A 1 299 ? -0.178 -3.494 -2.922 1.00 94.88 299 ILE A C 1
ATOM 2138 O O . ILE A 1 299 ? 0.700 -3.907 -3.690 1.00 94.88 299 ILE A O 1
ATOM 2142 N N . LYS A 1 300 ? -0.107 -3.628 -1.597 1.00 95.94 300 LYS A N 1
ATOM 2143 C CA . LYS A 1 300 ? 0.950 -4.361 -0.899 1.00 95.94 300 LYS A CA 1
ATOM 2144 C C . LYS A 1 300 ? 0.365 -5.462 -0.037 1.00 95.94 300 LYS A C 1
ATOM 2146 O O . LYS A 1 300 ? -0.646 -5.268 0.628 1.00 95.94 300 LYS A O 1
ATOM 2151 N N . ARG A 1 301 ? 1.066 -6.588 0.008 1.00 96.25 301 ARG A N 1
ATOM 2152 C CA . ARG A 1 301 ? 0.828 -7.672 0.955 1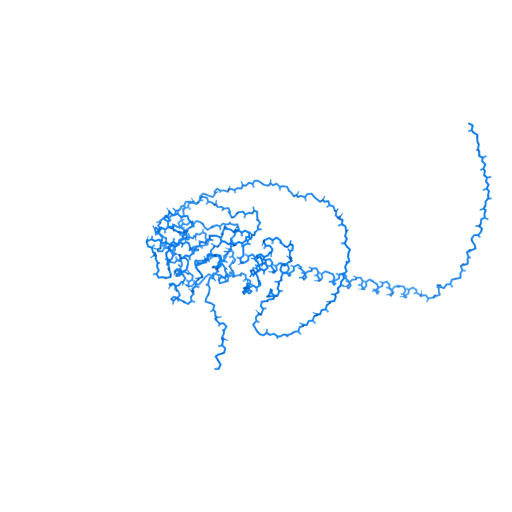.00 96.25 301 ARG A CA 1
ATOM 2153 C C . ARG A 1 301 ? 1.962 -7.682 1.973 1.00 96.25 301 ARG A C 1
ATOM 2155 O O . ARG A 1 301 ? 3.052 -8.159 1.640 1.00 96.25 301 ARG A O 1
ATOM 2162 N N . PRO A 1 302 ? 1.746 -7.143 3.185 1.00 95.31 302 PRO A N 1
ATOM 2163 C CA . PRO A 1 302 ? 2.724 -7.222 4.258 1.00 95.31 302 PRO A CA 1
ATOM 2164 C C . PRO A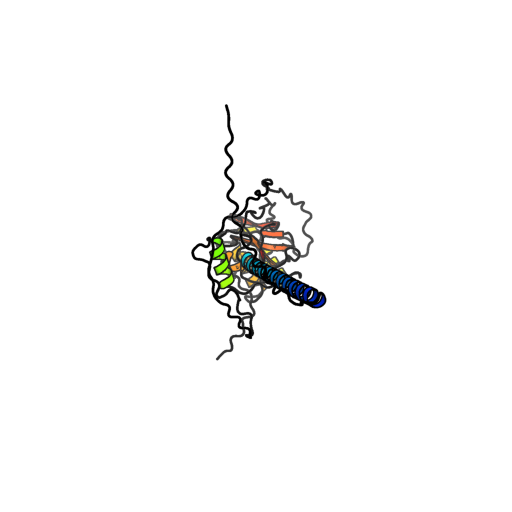 1 302 ? 3.140 -8.664 4.530 1.00 95.31 302 PRO A C 1
ATOM 2166 O O . PRO A 1 302 ? 2.300 -9.559 4.627 1.00 95.31 302 PRO A O 1
ATOM 2169 N N . ARG A 1 303 ? 4.449 -8.877 4.663 1.00 87.69 303 ARG A N 1
ATOM 2170 C CA . ARG A 1 303 ? 5.059 -10.152 5.046 1.00 87.69 303 ARG A CA 1
ATOM 2171 C C . ARG A 1 303 ? 6.108 -9.891 6.114 1.00 87.69 303 ARG A C 1
ATOM 2173 O O . ARG A 1 303 ? 6.629 -8.780 6.195 1.00 87.69 303 ARG A O 1
ATOM 2180 N N . ALA A 1 304 ? 6.407 -10.900 6.926 1.00 76.38 304 ALA A N 1
ATOM 2181 C CA . ALA A 1 304 ? 7.538 -10.817 7.832 1.00 76.38 304 ALA A CA 1
ATOM 2182 C C . ALA A 1 304 ? 8.798 -10.593 6.991 1.00 76.38 304 ALA A C 1
ATOM 2184 O O . ALA A 1 304 ? 9.054 -11.333 6.035 1.00 76.38 304 ALA A O 1
ATOM 2185 N N . HIS A 1 305 ? 9.572 -9.561 7.319 1.00 59.66 305 HIS A N 1
ATOM 2186 C CA . HIS A 1 305 ? 10.928 -9.484 6.809 1.00 59.66 305 HIS A CA 1
ATOM 2187 C C . HIS A 1 305 ? 11.660 -10.657 7.454 1.00 59.66 305 HIS A C 1
ATOM 2189 O O . HIS A 1 305 ? 11.911 -10.650 8.657 1.00 59.66 305 HIS A O 1
ATOM 2195 N N . THR A 1 306 ? 11.962 -11.700 6.680 1.00 44.72 306 THR A N 1
ATOM 2196 C CA . THR A 1 306 ? 13.010 -12.636 7.075 1.00 44.72 306 THR A CA 1
ATOM 2197 C C . THR A 1 306 ? 14.258 -11.784 7.222 1.00 44.72 306 THR A C 1
ATOM 2199 O O . THR A 1 306 ? 14.845 -11.395 6.210 1.00 44.72 306 THR A O 1
ATOM 2202 N N . ASN A 1 307 ? 14.593 -11.402 8.457 1.00 38.97 307 ASN A N 1
ATOM 2203 C CA . ASN A 1 307 ? 15.849 -10.740 8.748 1.00 38.97 307 ASN A CA 1
ATOM 2204 C C . ASN A 1 307 ? 16.933 -11.552 8.050 1.00 38.97 307 ASN A C 1
ATOM 2206 O O . ASN A 1 307 ? 17.023 -12.768 8.231 1.00 38.97 307 ASN A O 1
ATOM 2210 N N . GLN A 1 308 ? 17.703 -10.866 7.211 1.00 35.69 308 GLN A N 1
ATOM 2211 C CA . GLN A 1 308 ? 19.008 -11.329 6.787 1.00 35.69 308 GLN A CA 1
ATOM 2212 C C . GLN A 1 308 ? 19.703 -11.838 8.049 1.00 35.69 308 GLN A C 1
ATOM 2214 O O . GLN A 1 308 ? 19.868 -11.085 9.008 1.00 35.69 308 GLN A O 1
ATOM 2219 N N . GLU A 1 309 ? 19.991 -13.133 8.074 1.00 33.38 309 GLU A N 1
ATOM 2220 C CA . GLU A 1 309 ? 20.738 -13.796 9.129 1.00 33.38 309 GLU A CA 1
ATOM 2221 C C . GLU A 1 309 ? 22.037 -13.007 9.327 1.00 33.38 309 GLU A C 1
ATOM 2223 O O . GLU A 1 309 ? 22.941 -13.052 8.495 1.00 33.38 309 GLU A O 1
ATOM 2228 N N . VAL A 1 310 ? 22.081 -12.176 10.371 1.00 33.66 310 VAL A N 1
ATOM 2229 C CA . VAL A 1 310 ? 23.315 -11.541 10.823 1.00 33.66 310 VAL A CA 1
ATOM 2230 C C . VAL A 1 310 ? 24.108 -12.675 11.459 1.00 33.66 310 VAL A C 1
ATOM 2232 O O . VAL A 1 310 ? 23.634 -13.222 12.458 1.00 33.66 310 VAL A O 1
ATOM 2235 N N . PRO A 1 311 ? 25.274 -13.072 10.919 1.00 39.44 311 PRO A N 1
ATOM 2236 C CA . PRO A 1 311 ? 26.133 -14.001 11.625 1.00 39.44 311 PRO A CA 1
ATOM 2237 C C . PRO A 1 311 ? 26.565 -13.290 12.905 1.00 39.44 311 PRO A C 1
ATOM 2239 O O . PRO A 1 311 ? 27.236 -12.256 12.857 1.00 39.44 311 PRO A O 1
ATOM 2242 N N . THR A 1 312 ? 26.110 -13.796 14.046 1.00 40.22 312 THR A N 1
ATOM 2243 C CA . THR A 1 312 ? 26.606 -13.375 15.354 1.00 40.22 312 THR A CA 1
ATOM 2244 C C . THR A 1 312 ? 28.124 -13.612 15.389 1.00 40.22 312 THR A C 1
ATOM 2246 O O . THR A 1 312 ? 28.556 -14.656 14.891 1.00 40.22 312 THR A O 1
ATOM 2249 N N . PRO A 1 313 ? 28.927 -12.661 15.904 1.00 51.81 313 PRO A N 1
ATOM 2250 C CA . PRO A 1 313 ? 30.384 -12.791 15.979 1.00 51.81 313 PRO A CA 1
ATOM 2251 C C . PRO A 1 313 ? 30.852 -13.986 16.816 1.00 51.81 313 PRO A C 1
ATOM 2253 O O . PRO A 1 313 ? 30.130 -14.370 17.767 1.00 51.81 313 PRO A O 1
#

Solvent-accessible surface area (backbone atoms only — not comparable to full-atom values): 18519 Å² total; per-residue (Å²): 132,86,82,88,83,89,82,90,77,90,76,83,77,80,81,83,80,77,86,86,83,77,83,73,55,72,71,53,54,53,49,51,53,50,50,52,51,49,51,51,49,52,51,50,51,52,50,52,52,52,53,50,53,53,48,53,53,51,52,51,51,50,51,46,27,33,60,49,34,38,73,80,63,100,56,71,39,55,80,58,84,61,80,68,36,60,60,63,75,68,80,87,53,76,79,74,91,66,87,76,75,83,64,84,81,74,80,79,90,78,78,82,85,77,89,83,83,88,87,88,85,85,90,87,88,86,84,88,81,89,80,90,81,90,73,90,68,89,70,49,89,38,57,83,57,73,58,60,97,84,52,53,67,46,55,38,42,36,32,52,54,43,28,74,44,82,77,74,65,80,57,39,74,56,73,61,55,70,55,26,42,42,14,24,51,55,44,40,73,48,36,50,30,36,7,36,91,69,31,30,34,64,89,42,66,38,94,62,16,23,7,34,38,25,39,58,22,17,14,39,16,58,48,49,74,56,65,32,71,56,49,79,46,52,51,56,35,52,68,43,46,46,43,41,34,83,95,25,49,23,26,32,28,35,41,32,26,64,57,39,68,74,60,14,29,75,40,48,30,40,18,51,39,76,56,32,17,46,41,24,71,57,65,84,34,58,13,17,40,29,66,54,78,48,81,44,58,41,39,24,39,73,53,63,76,76,70,76,83,70,82,76,131

Sequence (313 aa):
MLGAVAVQGARKVAASGSAAVGAMGWPVILAIVAIVAMLALVLLVTAIVALSRMSDQRSNFSYQCESRLGYSVGNTASFEVVPRLVTSVSLDQAPPTTTWETTLLQPATTTPPTTTPASTSSTAPPTTTATSTNSTSPTNPYATLTAPPTADAKTTACADAVRTGDVVKAPLKTPGDDTGRRAAALANDQVGQMATASDGSTAGPTNNAFSAANLVRYAYYQATRGEITLPKDVTQQIDTGDRVDPAAISPGDLVFFNFTPDHGPTAVMLAITPTLGIDATTLNQPIAIGVLPTGNVIIKRPRAHTNQEVPTP

Secondary structure (DSSP, 8-state):
-------------------------HHHHHHHHHHHHHHHHHHHHHHHHHHHHHHHHHHHHHHHHHHHH---SS---B---PPPB-S---TTSPPP---------PPP---------------------------SS---TTTT----TT--HHHHHHHHHHHHSPPPPSPB-SPP-HHHHHHHHHHHTTTTSEE-SS--BTTB-BTTEE-HHHHHHHHHHHHHTTSS---SSHHHHTTSSEEB-GGG--TT-EEEEEEETTTEEEEEEEESSSSEEEE--STTSB-EEEEPPBSS-EEEE------------